Protein AF-A0A9E2Q1U7-F1 (afdb_monomer)

Nearest PDB structures (foldseek):
  3my7-assembly1_D  TM=9.585E-01  e=1.062E-08  Vibrio parahaemolyticus RIMD 2210633
  8uhw-assembly1_E  TM=9.593E-01  e=3.274E-08  Acetivibrio thermocellus DSM 1313
  3my7-assembly2_B  TM=9.633E-01  e=6.231E-08  Vibrio parahaemolyticus RIMD 2210633
  3k9d-assembly2_D  TM=9.815E-01  e=1.726E-07  Listeria monocytogenes
  8cej-assembly1_A  TM=9.659E-01  e=2.518E-06  Clostridium kluyveri

Sequence (183 aa):
MNTLHSVVSSTNAKESPVAVAEPRTTRKGAPAPAPAAAAAPGAPAPAAGPDPKIAAAIDELVANATKALAQYASFDQEQIDRLVKKAAVAALDQHGVLAKLAVEETGRGVFEDKAVKNIFACEHVTHSMANVKTVGVVYHDELQGITEIAEPVGVICGVTPVTNPTSTAIFKSLLAIKTRNPI

Radius of gyration: 27.18 Å; Cα contacts (8 Å, |Δi|>4): 148; chains: 1; bounding box: 58×97×47 Å

Secondary structure (DSSP, 8-state):
---------------PPP--PPP------PPPPPPPPPPPS----------HHHHHHHHHHHHHHHHHHHHHTT--HHHHHHHHHHHHHHHHHTHHHHHHHHHHHH--S-HHHHHHHHHHHHHHHHHHTTT---SEEEEEETTTTEEEEE-----------TTSHHHHHHHHHHHHHHTT---

pLDDT: mean 78.24, std 25.25, range [28.3, 96.44]

Solvent-accessible surface area (backbone atoms only — not comparable to full-atom values): 11390 Å² total; per-residue (Å²): 140,88,88,82,84,89,84,89,81,88,85,77,92,75,84,82,76,80,84,80,84,79,86,82,78,90,79,92,70,80,84,73,78,78,79,78,79,79,80,76,88,77,78,74,76,82,71,77,74,71,57,71,68,57,48,53,54,51,51,51,52,51,54,52,33,54,56,51,37,62,56,42,72,78,55,54,58,67,58,36,53,51,49,36,52,53,52,30,51,54,50,44,73,41,19,58,64,49,18,48,52,50,30,71,73,64,75,54,83,54,50,68,63,40,24,52,44,25,39,45,33,25,52,55,49,53,60,72,50,65,86,60,71,48,53,49,74,62,46,75,38,82,90,79,69,46,72,42,67,47,72,57,93,46,80,48,86,79,85,66,52,86,91,44,53,60,30,47,47,50,38,51,51,46,52,26,47,51,40,48,21,36,104

Structure (mmCIF, N/CA/C/O backbone):
data_AF-A0A9E2Q1U7-F1
#
_entry.id   AF-A0A9E2Q1U7-F1
#
loop_
_atom_site.group_PDB
_atom_site.id
_atom_site.type_symbol
_atom_site.label_atom_id
_atom_site.label_alt_id
_atom_site.label_comp_id
_atom_site.label_asym_id
_atom_site.label_entity_id
_atom_site.label_seq_id
_atom_site.pdbx_PDB_ins_code
_atom_site.Cartn_x
_atom_site.Cartn_y
_atom_site.Cartn_z
_atom_site.occupancy
_atom_site.B_iso_or_equiv
_atom_site.auth_seq_id
_atom_site.auth_comp_id
_atom_site.auth_asym_id
_atom_site.auth_atom_id
_atom_site.pdbx_PDB_model_num
ATOM 1 N N . MET A 1 1 ? 17.575 73.793 9.006 1.00 35.56 1 MET A N 1
ATOM 2 C CA . MET A 1 1 ? 17.738 72.943 7.809 1.00 35.56 1 MET A CA 1
ATOM 3 C C . MET A 1 1 ? 16.665 71.863 7.818 1.00 35.56 1 MET A C 1
ATOM 5 O O . MET A 1 1 ? 16.466 71.250 8.855 1.00 35.56 1 MET A O 1
ATOM 9 N N . ASN A 1 2 ? 16.025 71.678 6.662 1.00 34.12 2 ASN A N 1
ATOM 10 C CA . ASN A 1 2 ? 14.998 70.699 6.271 1.00 34.12 2 ASN A CA 1
ATOM 11 C C . ASN A 1 2 ? 13.534 70.923 6.690 1.00 34.12 2 ASN A C 1
ATOM 13 O O . ASN A 1 2 ? 12.995 70.354 7.631 1.00 34.12 2 ASN A O 1
ATOM 17 N N . THR A 1 3 ? 12.919 71.747 5.847 1.00 30.84 3 THR A N 1
ATOM 18 C CA . THR A 1 3 ? 11.510 71.938 5.493 1.00 30.84 3 THR A CA 1
ATOM 19 C C . THR A 1 3 ? 10.917 70.734 4.732 1.00 30.84 3 THR A C 1
ATOM 21 O O . THR A 1 3 ? 11.649 70.126 3.954 1.00 30.84 3 THR A O 1
ATOM 24 N N . LEU A 1 4 ? 9.600 70.483 4.899 1.00 37.09 4 LEU A N 1
ATOM 25 C CA . LEU A 1 4 ? 8.547 70.045 3.928 1.00 37.09 4 LEU A CA 1
ATOM 26 C C . LEU A 1 4 ? 7.505 69.139 4.642 1.00 37.09 4 LEU A C 1
ATOM 28 O O . LEU A 1 4 ? 7.803 67.999 4.972 1.00 37.09 4 LEU A O 1
ATOM 32 N N . HIS A 1 5 ? 6.380 69.673 5.150 1.00 31.75 5 HIS A N 1
ATOM 33 C CA . HIS A 1 5 ? 5.043 69.751 4.499 1.00 31.75 5 HIS A CA 1
ATOM 34 C C . HIS A 1 5 ? 4.614 68.438 3.799 1.00 31.75 5 HIS A C 1
ATOM 36 O O . HIS A 1 5 ? 5.214 68.057 2.806 1.00 31.75 5 HIS A O 1
ATOM 42 N N . SER A 1 6 ? 3.711 67.631 4.383 1.00 29.59 6 SER A N 1
ATOM 43 C CA . SER A 1 6 ? 2.228 67.712 4.313 1.00 29.59 6 SER A CA 1
ATOM 44 C C . SER A 1 6 ? 1.663 67.511 2.895 1.00 29.59 6 SER A C 1
ATOM 46 O O . SER A 1 6 ? 1.908 68.347 2.035 1.00 29.59 6 SER A O 1
ATOM 48 N N . VAL A 1 7 ? 0.909 66.422 2.654 1.00 31.70 7 VAL A N 1
ATOM 49 C CA . VAL A 1 7 ? -0.566 66.408 2.481 1.00 31.70 7 VAL A CA 1
ATOM 50 C C . VAL A 1 7 ? -1.070 64.960 2.248 1.00 31.70 7 VAL A C 1
ATOM 52 O O . VAL A 1 7 ? -0.608 64.230 1.381 1.00 31.70 7 VAL A O 1
ATOM 55 N N . VAL A 1 8 ? -2.036 64.602 3.097 1.00 33.88 8 VAL A N 1
ATOM 56 C CA . VAL A 1 8 ? -3.096 63.572 3.100 1.00 33.88 8 VAL A CA 1
ATOM 57 C C . VAL A 1 8 ? -3.445 62.864 1.774 1.00 33.88 8 VAL A C 1
ATOM 59 O O . VAL A 1 8 ? -3.778 63.520 0.794 1.00 33.88 8 VAL A O 1
ATOM 62 N N . SER A 1 9 ? -3.592 61.529 1.812 1.00 29.00 9 SER A N 1
ATOM 63 C CA . SER A 1 9 ? -4.729 60.855 1.159 1.00 29.00 9 SER A CA 1
ATOM 64 C C . SER A 1 9 ? -5.037 59.482 1.777 1.00 29.00 9 SER A C 1
ATOM 66 O O . SER A 1 9 ? -4.167 58.634 1.938 1.00 29.00 9 SER A O 1
ATOM 68 N N . SER A 1 10 ? -6.304 59.340 2.159 1.00 28.30 10 SER A N 1
ATOM 69 C CA . SER A 1 10 ? -7.097 58.161 2.528 1.00 28.30 10 SER A CA 1
ATOM 70 C C . SER A 1 10 ? -6.491 56.758 2.349 1.00 28.30 10 SER A C 1
ATOM 72 O O . SER A 1 10 ? -6.138 56.361 1.244 1.00 28.30 10 SER A O 1
ATOM 74 N N . THR A 1 11 ? -6.620 55.892 3.353 1.00 30.58 11 THR A N 1
ATOM 75 C CA . THR A 1 11 ? -7.750 54.943 3.439 1.00 30.58 11 THR A CA 1
ATOM 76 C C . THR A 1 11 ? -7.660 54.126 4.724 1.00 30.58 11 THR A C 1
ATOM 78 O O . THR A 1 11 ? -6.608 53.663 5.147 1.00 30.58 11 THR A O 1
ATOM 81 N N . ASN A 1 12 ? -8.810 54.058 5.379 1.00 29.86 12 ASN A N 1
ATOM 82 C CA . ASN A 1 12 ? -9.051 53.474 6.680 1.00 29.86 12 ASN A CA 1
ATOM 83 C C . ASN A 1 12 ? -9.148 51.945 6.581 1.00 29.86 12 ASN A C 1
ATOM 85 O O . ASN A 1 12 ? -9.485 51.405 5.526 1.00 29.86 12 ASN A O 1
ATOM 89 N N . ALA A 1 13 ? -8.904 51.287 7.710 1.00 32.38 13 ALA A N 1
ATOM 90 C CA . ALA A 1 13 ? -9.137 49.873 7.948 1.00 32.38 13 ALA A CA 1
ATOM 91 C C . ALA A 1 13 ? -10.469 49.385 7.356 1.00 32.38 13 ALA A C 1
ATOM 93 O O . ALA A 1 13 ? -11.501 50.038 7.525 1.00 32.38 13 ALA A O 1
ATOM 94 N N . LYS A 1 14 ? -10.457 48.207 6.723 1.00 34.12 14 LYS A N 1
ATOM 95 C CA . LYS A 1 14 ? -11.649 47.367 6.608 1.00 34.12 14 LYS A CA 1
ATOM 96 C C . LYS A 1 14 ? -11.277 45.908 6.383 1.00 34.12 14 LYS A C 1
ATOM 98 O O . LYS A 1 14 ? -10.648 45.537 5.396 1.00 34.12 14 LYS A O 1
ATOM 103 N N . GLU A 1 15 ? -11.690 45.127 7.368 1.00 29.00 15 GLU A N 1
ATOM 104 C CA . GLU A 1 15 ? -11.902 43.690 7.362 1.00 29.00 15 GLU A CA 1
ATOM 105 C C . GLU A 1 15 ? -12.446 43.214 6.010 1.00 29.00 15 GLU A C 1
ATOM 107 O O . GLU A 1 15 ? -13.364 43.810 5.444 1.00 29.00 15 GLU A O 1
ATOM 112 N N . SER A 1 16 ? -11.872 42.132 5.485 1.00 29.86 16 SER A N 1
ATOM 113 C CA . SER A 1 16 ? -12.421 41.440 4.320 1.00 29.86 16 SER A CA 1
ATOM 114 C C . SER A 1 16 ? -13.589 40.566 4.790 1.00 29.86 16 SER A C 1
ATOM 116 O O . SER A 1 16 ? -13.370 39.680 5.618 1.00 29.86 16 SER A O 1
ATOM 118 N N . PRO A 1 17 ? -14.827 40.809 4.327 1.00 35.28 17 PRO A N 1
ATOM 119 C CA . PRO A 1 17 ? -15.991 40.111 4.842 1.00 35.28 17 PRO A CA 1
ATOM 120 C C . PRO A 1 17 ? -16.084 38.694 4.274 1.00 35.28 17 PRO A C 1
ATOM 122 O O . PRO A 1 17 ? -16.084 38.473 3.062 1.00 35.28 17 PRO A O 1
ATOM 125 N N . VAL A 1 18 ? -16.218 37.747 5.200 1.00 31.64 18 VAL A N 1
ATOM 126 C CA . VAL A 1 18 ? -16.812 36.426 4.994 1.00 31.64 18 VAL A CA 1
ATOM 127 C C . VAL A 1 18 ? -18.151 36.619 4.281 1.00 31.64 18 VAL A C 1
ATOM 129 O O . VAL A 1 18 ? -19.039 37.304 4.787 1.00 31.64 18 VAL A O 1
ATOM 132 N N . ALA A 1 19 ? -18.283 36.052 3.083 1.00 32.81 19 ALA A N 1
ATOM 133 C CA . ALA A 1 19 ? -19.513 36.097 2.308 1.00 32.81 19 ALA A CA 1
ATOM 134 C C . ALA A 1 19 ? -20.610 35.299 3.032 1.00 32.81 19 ALA A C 1
ATOM 136 O O . ALA A 1 19 ? -20.640 34.070 2.994 1.00 32.81 19 ALA A O 1
ATOM 137 N N . VAL A 1 20 ? -21.501 36.021 3.709 1.00 32.28 20 VAL A N 1
ATOM 138 C CA . VAL A 1 20 ? -22.752 35.505 4.267 1.00 32.28 20 VAL A CA 1
ATOM 139 C C . VAL A 1 20 ? -23.728 35.303 3.106 1.00 32.28 20 VAL A C 1
ATOM 141 O O . VAL A 1 20 ? -24.126 36.261 2.446 1.00 32.28 20 VAL A O 1
ATOM 144 N N . ALA A 1 21 ? -24.075 34.049 2.822 1.00 34.41 21 ALA A N 1
ATOM 145 C CA . ALA A 1 21 ? -25.083 33.689 1.833 1.00 34.41 21 ALA A CA 1
ATOM 146 C C . ALA A 1 21 ? -26.491 33.796 2.447 1.00 34.41 21 ALA A C 1
ATOM 148 O O . ALA A 1 21 ? -26.798 33.118 3.425 1.00 34.41 21 ALA A O 1
ATOM 149 N N . GLU A 1 22 ? -27.347 34.631 1.858 1.00 31.55 22 GLU A N 1
ATOM 150 C CA . GLU A 1 22 ? -28.776 34.731 2.183 1.00 31.55 22 GLU A CA 1
ATOM 151 C C . GLU A 1 22 ? -29.642 33.731 1.375 1.00 31.55 22 GLU A C 1
ATOM 153 O O . GLU A 1 22 ? -29.201 33.201 0.348 1.00 31.55 22 GLU A O 1
ATOM 158 N N . PRO A 1 23 ? -30.866 33.406 1.845 1.00 30.88 23 PRO A N 1
ATOM 159 C CA . PRO A 1 23 ? -31.476 32.093 1.662 1.00 30.88 23 PRO A CA 1
ATOM 160 C C . PRO A 1 23 ? -32.319 31.989 0.386 1.00 30.88 23 PRO A C 1
ATOM 162 O O . PRO A 1 23 ? -33.240 32.771 0.147 1.00 30.88 23 PRO A O 1
ATOM 165 N N . ARG A 1 24 ? -32.069 30.949 -0.420 1.00 31.88 24 ARG A N 1
ATOM 166 C CA . ARG A 1 24 ? -32.935 30.593 -1.550 1.00 31.88 24 ARG A CA 1
ATOM 167 C C . ARG A 1 24 ? -34.076 29.709 -1.053 1.00 31.88 24 ARG A C 1
ATOM 169 O O . ARG A 1 24 ? -33.869 28.589 -0.592 1.00 31.88 24 ARG A O 1
ATOM 176 N N . THR A 1 25 ? -35.277 30.261 -1.135 1.00 34.91 25 THR A N 1
ATOM 177 C CA . THR A 1 25 ? -36.548 29.645 -0.771 1.00 34.91 25 THR A CA 1
ATOM 178 C C . THR A 1 25 ? -36.841 28.362 -1.558 1.00 34.91 25 THR A C 1
ATOM 180 O O . THR A 1 25 ? -36.325 28.096 -2.643 1.00 34.91 25 THR A O 1
ATOM 183 N N . THR A 1 26 ? -37.675 27.547 -0.927 1.00 35.50 26 THR A N 1
ATOM 184 C CA . THR A 1 26 ? -38.022 26.150 -1.183 1.00 35.50 26 THR A CA 1
ATOM 185 C C . THR A 1 26 ? -38.440 25.813 -2.623 1.00 35.50 26 THR A C 1
ATOM 187 O O . THR A 1 26 ? -39.431 26.314 -3.149 1.00 35.50 26 THR A O 1
ATOM 190 N N . ARG A 1 27 ? -37.772 24.816 -3.224 1.00 29.77 27 ARG A N 1
ATOM 191 C CA . ARG A 1 27 ? -38.367 23.967 -4.269 1.00 29.77 27 ARG A CA 1
ATOM 192 C C . ARG A 1 27 ? -38.393 22.524 -3.777 1.00 29.77 27 ARG A C 1
ATOM 194 O O . ARG A 1 27 ? -37.392 21.820 -3.780 1.00 29.77 27 ARG A O 1
ATOM 201 N N . LYS A 1 28 ? -39.573 22.120 -3.315 1.00 38.44 28 LYS A N 1
ATOM 202 C CA . LYS A 1 28 ? -39.948 20.744 -2.996 1.00 38.44 28 LYS A CA 1
ATOM 203 C C . LYS A 1 28 ? -39.883 19.925 -4.291 1.00 38.44 28 LYS A C 1
ATOM 205 O O . LYS A 1 28 ? -40.661 20.169 -5.207 1.00 38.44 28 LYS A O 1
ATOM 210 N N . GLY A 1 29 ? -38.948 18.988 -4.370 1.00 29.61 29 GLY A N 1
ATOM 211 C CA . GLY A 1 29 ? -38.820 18.036 -5.469 1.00 29.61 29 GLY A CA 1
ATOM 212 C C . GLY A 1 29 ? -37.958 16.876 -5.000 1.00 29.61 29 GLY A C 1
ATOM 213 O O . GLY A 1 29 ? -36.774 17.059 -4.747 1.00 29.61 29 GLY A O 1
ATOM 214 N N . ALA A 1 30 ? -38.578 15.713 -4.805 1.00 40.69 30 ALA A N 1
ATOM 215 C CA . ALA A 1 30 ? -37.883 14.468 -4.502 1.00 40.69 30 ALA A CA 1
ATOM 216 C C . ALA A 1 30 ? -36.774 14.209 -5.543 1.00 40.69 30 ALA A C 1
ATOM 218 O O . ALA A 1 30 ? -36.976 14.548 -6.715 1.00 40.69 30 ALA A O 1
ATOM 219 N N . PRO A 1 31 ? -35.624 13.617 -5.170 1.00 41.50 31 PRO A N 1
ATOM 220 C CA . PRO A 1 31 ? -34.640 13.217 -6.161 1.00 41.50 31 PRO A CA 1
ATOM 221 C C . PRO A 1 31 ? -35.270 12.153 -7.064 1.00 41.50 31 PRO A C 1
ATOM 223 O O . PRO A 1 31 ? -35.662 11.077 -6.613 1.00 41.50 31 PRO A O 1
ATOM 226 N N . ALA A 1 32 ? -35.411 12.495 -8.343 1.00 41.41 32 ALA A N 1
ATOM 227 C CA . ALA A 1 32 ? -35.743 11.540 -9.385 1.00 41.41 32 ALA A CA 1
ATOM 228 C C . ALA A 1 32 ? -34.687 10.418 -9.384 1.00 41.41 32 ALA A C 1
ATOM 230 O O . ALA A 1 32 ? -33.502 10.708 -9.185 1.00 41.41 32 ALA A O 1
ATOM 231 N N . PRO A 1 33 ? -35.084 9.150 -9.587 1.00 41.84 33 PRO A N 1
ATOM 232 C CA . PRO A 1 33 ? -34.135 8.051 -9.655 1.00 41.84 33 PRO A CA 1
ATOM 233 C C . PRO A 1 33 ? -33.138 8.311 -10.787 1.00 41.84 33 PRO A C 1
ATOM 235 O O . PRO A 1 33 ? -33.522 8.721 -11.885 1.00 41.84 33 PRO A O 1
ATOM 238 N N . ALA A 1 34 ? -31.855 8.099 -10.488 1.00 43.50 34 ALA A N 1
ATOM 239 C CA . ALA A 1 34 ? -30.774 8.178 -11.458 1.00 43.50 34 ALA A CA 1
ATOM 240 C C . ALA A 1 34 ? -31.154 7.384 -12.724 1.00 43.50 34 ALA A C 1
ATOM 242 O O . ALA A 1 34 ? -31.677 6.271 -12.602 1.00 43.50 34 ALA A O 1
ATOM 243 N N . PRO A 1 35 ? -30.943 7.936 -13.931 1.00 38.00 35 PRO A N 1
ATOM 244 C CA . PRO A 1 35 ? -31.336 7.261 -15.155 1.00 38.00 35 PRO A CA 1
ATOM 245 C C . PRO A 1 35 ? -30.590 5.930 -15.259 1.00 38.00 35 PRO A C 1
ATOM 247 O O . PRO A 1 35 ? -29.361 5.885 -15.208 1.00 38.00 35 PRO A O 1
ATOM 250 N N . ALA A 1 36 ? -31.364 4.850 -15.386 1.00 38.47 36 ALA A N 1
ATOM 251 C CA . ALA A 1 36 ? -30.865 3.522 -15.696 1.00 38.47 36 ALA A CA 1
ATOM 252 C C . ALA A 1 36 ? -29.961 3.615 -16.932 1.00 38.47 36 ALA A C 1
ATOM 254 O O . ALA A 1 36 ? -30.386 4.081 -17.991 1.00 38.47 36 ALA A O 1
ATOM 255 N N . ALA A 1 37 ? -28.699 3.222 -16.761 1.00 37.12 37 ALA A N 1
ATOM 256 C CA . ALA A 1 37 ? -27.706 3.217 -17.818 1.00 37.12 37 ALA A CA 1
ATOM 257 C C . ALA A 1 37 ? -28.233 2.410 -19.013 1.00 37.12 37 ALA A C 1
ATOM 259 O O . ALA A 1 37 ? -28.531 1.221 -18.897 1.00 37.12 37 ALA A O 1
ATOM 260 N N . ALA A 1 38 ? -28.370 3.081 -20.157 1.00 34.06 38 ALA A N 1
ATOM 261 C CA . ALA A 1 38 ? -28.683 2.445 -21.423 1.00 34.06 38 ALA A CA 1
ATOM 262 C C . ALA A 1 38 ? -27.615 1.384 -21.729 1.00 34.06 38 ALA A C 1
ATOM 264 O O . ALA A 1 38 ? -26.416 1.664 -21.694 1.00 34.06 38 ALA A O 1
ATOM 265 N N . ALA A 1 39 ? -28.067 0.158 -21.992 1.00 34.66 39 ALA A N 1
ATOM 266 C CA . ALA A 1 39 ? -27.219 -0.985 -22.285 1.00 34.66 39 ALA A CA 1
ATOM 267 C C . ALA A 1 39 ? -26.338 -0.713 -23.516 1.00 34.66 39 ALA A C 1
ATOM 269 O O . ALA A 1 39 ? -26.839 -0.455 -24.611 1.00 34.66 39 ALA A O 1
ATOM 270 N N . ALA A 1 40 ? -25.020 -0.790 -23.329 1.00 37.72 40 ALA A N 1
ATOM 271 C CA . ALA A 1 40 ? -24.061 -0.810 -24.424 1.00 37.72 40 ALA A CA 1
ATOM 272 C C . ALA A 1 40 ? -24.247 -2.097 -25.258 1.00 37.72 40 ALA A C 1
ATOM 274 O O . ALA A 1 40 ? -24.438 -3.172 -24.680 1.00 37.72 40 ALA A O 1
ATOM 275 N N . PRO A 1 41 ? -24.196 -2.031 -26.600 1.00 42.62 41 PRO A N 1
ATOM 276 C CA . PRO A 1 41 ? -24.344 -3.210 -27.437 1.00 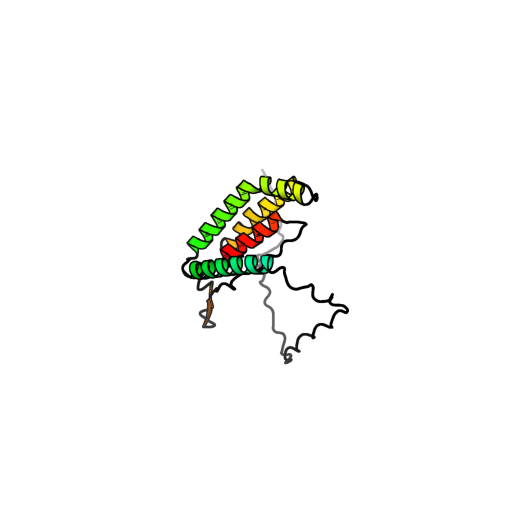42.62 41 PRO A CA 1
ATOM 277 C C . PRO A 1 41 ? -23.046 -4.027 -27.430 1.00 42.62 41 PRO A C 1
ATOM 279 O O . PRO A 1 41 ? -21.966 -3.495 -27.671 1.00 42.62 41 PRO A O 1
ATOM 282 N N . GLY A 1 42 ? -23.178 -5.335 -27.195 1.00 45.41 42 GLY A N 1
ATOM 283 C CA . GLY A 1 42 ? -22.116 -6.318 -27.415 1.00 45.41 42 GLY A CA 1
ATOM 284 C C . GLY A 1 42 ? -21.216 -6.571 -26.209 1.00 45.41 42 GLY A C 1
ATOM 285 O O . GLY A 1 42 ? -20.017 -6.314 -26.267 1.00 45.41 42 GLY A O 1
ATOM 286 N N . ALA A 1 43 ? -21.769 -7.140 -25.134 1.00 40.69 43 ALA A N 1
ATOM 287 C CA . ALA A 1 43 ? -20.934 -7.873 -24.189 1.00 40.69 43 ALA A CA 1
ATOM 288 C C . ALA A 1 43 ? -20.229 -9.009 -24.961 1.00 40.69 43 ALA A C 1
ATOM 290 O O . ALA A 1 43 ? -20.918 -9.779 -25.641 1.00 40.69 43 ALA A O 1
ATOM 291 N N . PRO A 1 44 ? -18.889 -9.127 -24.914 1.00 48.69 44 PRO A N 1
ATOM 292 C CA . PRO A 1 44 ? -18.234 -10.317 -25.431 1.00 48.69 44 PRO A CA 1
ATOM 293 C C . PRO A 1 44 ? -18.799 -11.530 -24.681 1.00 48.69 44 PRO A C 1
ATOM 295 O O . PRO A 1 44 ? -19.089 -11.445 -23.486 1.00 48.69 44 PRO A O 1
ATOM 298 N N . ALA A 1 45 ? -19.005 -12.635 -25.402 1.00 45.06 45 ALA A N 1
ATOM 299 C CA . ALA A 1 45 ? -19.431 -13.906 -24.822 1.00 45.06 45 ALA A CA 1
ATOM 300 C C . ALA A 1 45 ? -18.608 -14.211 -23.555 1.00 45.06 45 ALA A C 1
ATOM 302 O O . ALA A 1 45 ? -17.413 -13.894 -23.544 1.00 45.06 45 ALA A O 1
ATOM 303 N N . PRO A 1 46 ? -19.210 -14.789 -22.496 1.00 52.09 46 PRO A N 1
ATOM 304 C CA . PRO A 1 46 ? -18.485 -15.061 -21.264 1.00 52.09 46 PRO A CA 1
ATOM 305 C C . PRO A 1 46 ? -17.262 -15.903 -21.615 1.00 52.09 46 PRO A C 1
ATOM 307 O O . PRO A 1 46 ? -17.387 -16.997 -22.167 1.00 52.09 46 PRO A O 1
ATOM 310 N N . ALA A 1 47 ? -16.077 -15.349 -21.355 1.00 59.00 47 ALA A N 1
ATOM 311 C CA . ALA A 1 47 ? -14.843 -16.106 -21.432 1.00 59.00 47 ALA A CA 1
ATOM 312 C C . ALA A 1 47 ? -15.031 -17.376 -20.591 1.00 59.00 47 ALA A C 1
ATOM 314 O O . ALA A 1 47 ? -15.656 -17.322 -19.528 1.00 59.00 47 ALA A O 1
ATOM 315 N N . ALA A 1 48 ? -14.544 -18.513 -21.095 1.00 61.88 48 ALA A N 1
ATOM 316 C CA . ALA A 1 48 ? -14.525 -19.766 -20.350 1.00 61.88 48 ALA A CA 1
ATOM 317 C C . ALA A 1 48 ? -14.074 -19.498 -18.904 1.00 61.88 48 ALA A C 1
ATOM 319 O O . ALA A 1 48 ? -13.179 -18.677 -18.687 1.00 61.88 48 ALA A O 1
ATOM 320 N N . GLY A 1 49 ? -14.737 -20.139 -17.933 1.00 65.94 49 GLY A N 1
ATOM 321 C CA . GLY A 1 49 ? -14.433 -19.953 -16.514 1.00 65.94 49 GLY A CA 1
ATOM 322 C C . GLY A 1 49 ? -12.927 -20.066 -16.246 1.00 65.94 49 GLY A C 1
ATOM 323 O O . GLY A 1 49 ? -12.232 -20.754 -17.000 1.00 65.94 49 GLY A O 1
ATOM 324 N N . PRO A 1 50 ? -12.409 -19.368 -15.219 1.00 72.06 50 PRO A N 1
ATOM 325 C CA . PRO A 1 50 ? -10.976 -19.332 -14.955 1.00 72.06 50 PRO A CA 1
ATOM 326 C C . PRO A 1 50 ? -10.412 -20.753 -14.886 1.00 72.06 50 PRO A C 1
ATOM 328 O O . PRO A 1 50 ? -11.072 -21.656 -14.368 1.00 72.06 50 PRO A O 1
ATOM 331 N N . ASP A 1 51 ? -9.199 -20.943 -15.420 1.00 87.38 51 ASP A N 1
ATOM 332 C CA . ASP A 1 51 ? -8.466 -22.205 -15.292 1.00 87.38 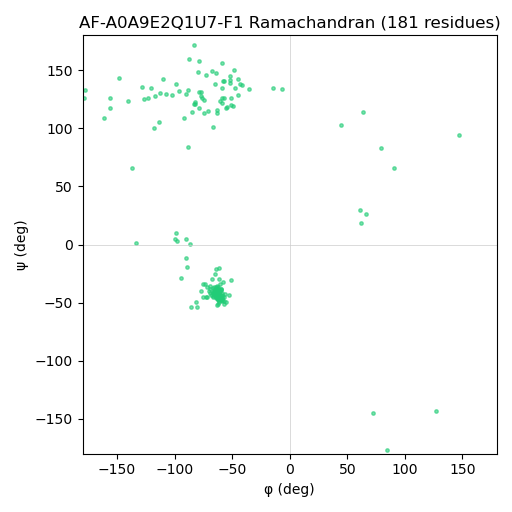51 ASP A CA 1
ATOM 333 C C . ASP A 1 51 ? -8.564 -22.678 -13.829 1.00 87.38 51 ASP A C 1
ATOM 335 O O . ASP A 1 51 ? -8.280 -21.876 -12.928 1.00 87.38 51 ASP A O 1
ATOM 339 N N . PRO A 1 52 ? -8.970 -23.935 -13.560 1.00 87.88 52 PRO A N 1
ATOM 340 C CA . PRO A 1 52 ? -9.150 -24.436 -12.201 1.00 87.88 52 PRO A CA 1
ATOM 341 C C . PRO A 1 52 ? -7.941 -24.187 -11.290 1.00 87.88 52 PRO A C 1
ATOM 343 O O . PRO A 1 52 ? -8.106 -23.977 -10.089 1.00 87.88 52 PRO A O 1
ATOM 346 N N . LYS A 1 53 ? -6.725 -24.164 -11.851 1.00 90.88 53 LYS A N 1
ATOM 347 C CA . LYS A 1 53 ? -5.501 -23.849 -11.103 1.00 90.88 53 LYS A CA 1
ATOM 348 C C . LYS A 1 53 ? -5.429 -22.380 -10.690 1.00 90.88 53 LYS A C 1
ATOM 350 O O . LYS A 1 53 ? -5.007 -22.086 -9.577 1.00 90.88 53 LYS A O 1
ATOM 355 N N . ILE A 1 54 ? -5.837 -21.467 -11.571 1.00 91.69 54 ILE A N 1
ATOM 356 C CA . ILE A 1 54 ? -5.874 -20.026 -11.286 1.00 91.69 54 ILE A CA 1
ATOM 357 C C . ILE A 1 54 ? -6.954 -19.737 -10.243 1.00 91.69 54 ILE A C 1
ATOM 359 O O . ILE A 1 54 ? -6.694 -19.001 -9.297 1.00 91.69 54 ILE A O 1
ATOM 363 N N . AL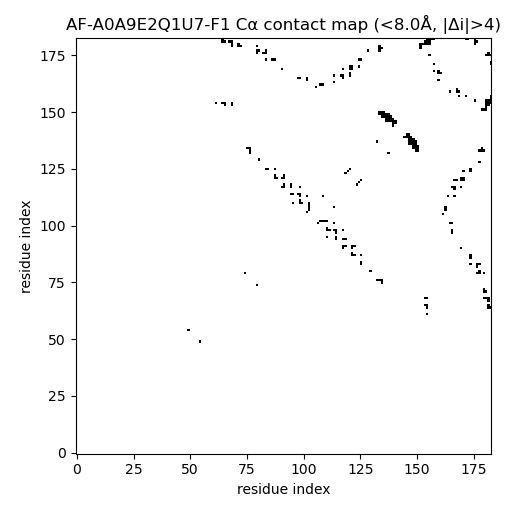A A 1 55 ? -8.133 -20.351 -10.380 1.00 91.75 55 ALA A N 1
ATOM 364 C CA . ALA A 1 55 ? -9.209 -20.221 -9.401 1.00 91.75 55 ALA A CA 1
ATOM 365 C C . ALA A 1 55 ? -8.751 -20.664 -8.000 1.00 91.75 55 ALA A C 1
ATOM 367 O O . ALA A 1 55 ? -8.864 -19.893 -7.053 1.00 91.75 55 ALA A O 1
ATOM 368 N N . ALA A 1 56 ? -8.121 -21.840 -7.892 1.00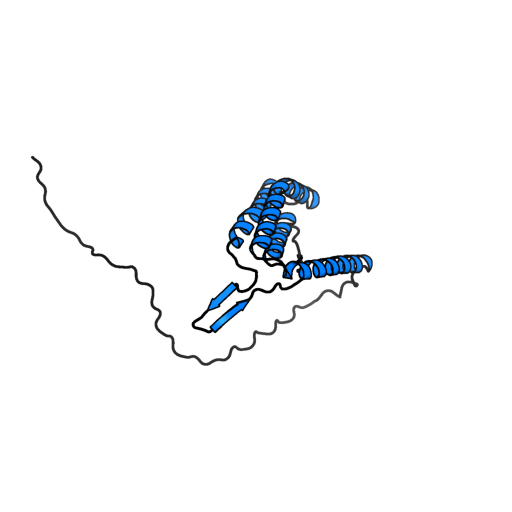 93.81 56 ALA A N 1
ATOM 369 C CA . ALA A 1 56 ? -7.601 -22.340 -6.620 1.00 93.81 56 ALA A CA 1
ATOM 370 C C . ALA A 1 56 ? -6.529 -21.421 -5.999 1.00 93.81 56 ALA A C 1
ATOM 372 O O . ALA A 1 56 ? -6.534 -21.201 -4.789 1.00 93.81 56 ALA A O 1
ATOM 373 N N . ALA A 1 57 ? -5.632 -20.853 -6.814 1.00 94.19 57 ALA A N 1
ATOM 374 C CA . ALA A 1 57 ? -4.622 -19.909 -6.333 1.00 94.19 57 ALA A CA 1
ATOM 375 C C . ALA A 1 57 ? -5.246 -18.599 -5.817 1.00 94.19 57 ALA A C 1
ATOM 377 O O . ALA A 1 57 ? -4.811 -18.063 -4.798 1.00 94.19 57 ALA A O 1
ATOM 378 N N . ILE A 1 58 ? -6.281 -18.090 -6.494 1.00 94.00 58 ILE A N 1
ATOM 379 C CA . ILE A 1 58 ? -7.028 -16.907 -6.043 1.00 94.00 58 ILE A CA 1
ATOM 380 C C . ILE A 1 58 ? -7.740 -17.204 -4.720 1.00 94.00 58 ILE A C 1
ATOM 382 O O . ILE A 1 58 ? -7.632 -16.406 -3.789 1.00 94.00 58 ILE A O 1
ATOM 386 N N . ASP A 1 59 ? -8.412 -18.350 -4.608 1.00 95.12 59 ASP A N 1
ATOM 387 C CA . ASP A 1 59 ? -9.121 -18.747 -3.387 1.00 95.12 59 ASP A CA 1
ATOM 388 C C . ASP A 1 59 ? -8.171 -18.842 -2.182 1.00 95.12 59 ASP A C 1
ATOM 390 O O . ASP A 1 59 ? -8.509 -18.397 -1.082 1.00 95.12 59 ASP A O 1
ATOM 394 N N . GLU A 1 60 ? -6.951 -19.351 -2.384 1.00 96.00 60 GLU A N 1
ATOM 395 C CA . GLU A 1 60 ? -5.920 -19.391 -1.344 1.00 96.00 60 GLU A CA 1
ATOM 396 C C . GLU A 1 60 ? -5.493 -17.982 -0.896 1.00 96.00 60 GLU A C 1
ATOM 398 O O . GLU A 1 60 ? -5.423 -17.701 0.308 1.00 96.00 60 GLU A O 1
ATOM 403 N N . LEU A 1 61 ? -5.250 -17.072 -1.845 1.00 95.69 61 LEU A N 1
ATOM 404 C CA . LEU A 1 61 ? -4.903 -15.681 -1.544 1.00 95.69 61 LEU A CA 1
ATOM 405 C C . LEU A 1 61 ? -6.031 -14.975 -0.781 1.00 95.69 61 LEU A C 1
ATOM 407 O O . LEU A 1 61 ? -5.767 -14.312 0.224 1.00 95.69 61 LEU A O 1
ATOM 411 N N . VAL A 1 62 ? -7.287 -15.171 -1.191 1.00 95.69 62 VAL A N 1
ATOM 412 C CA . VAL A 1 62 ? -8.466 -14.604 -0.515 1.00 95.69 62 VAL A CA 1
ATOM 413 C C . VAL A 1 62 ? -8.630 -15.182 0.892 1.00 95.69 62 VAL A C 1
ATOM 415 O O . VAL A 1 62 ? -8.915 -14.439 1.837 1.00 95.69 62 VAL A O 1
ATOM 418 N N . ALA A 1 63 ? -8.401 -16.483 1.080 1.00 96.31 63 ALA A N 1
ATOM 419 C CA . ALA A 1 63 ? -8.451 -17.110 2.399 1.00 96.31 63 ALA A CA 1
ATOM 420 C C . ALA A 1 63 ? -7.381 -16.536 3.343 1.00 96.31 63 ALA A C 1
ATOM 422 O O . ALA A 1 63 ? -7.659 -16.262 4.515 1.00 96.31 63 ALA A O 1
ATOM 423 N N . ASN A 1 64 ? -6.166 -16.306 2.842 1.00 96.44 64 ASN A N 1
ATOM 424 C CA . ASN A 1 64 ? -5.087 -15.691 3.614 1.00 96.44 64 ASN A CA 1
ATOM 425 C C . ASN A 1 64 ? -5.368 -14.212 3.919 1.00 96.44 64 ASN A C 1
ATOM 427 O O . ASN A 1 64 ? -5.187 -13.781 5.060 1.00 96.44 64 ASN A O 1
ATOM 431 N N . ALA A 1 65 ? -5.893 -13.463 2.948 1.00 95.31 65 ALA A N 1
ATOM 432 C CA . ALA A 1 65 ? -6.340 -12.087 3.139 1.00 95.31 65 ALA A CA 1
ATOM 433 C C . ALA A 1 65 ? -7.433 -11.998 4.216 1.00 95.31 65 ALA A C 1
ATOM 435 O O . ALA A 1 65 ? -7.351 -11.166 5.114 1.00 95.31 65 ALA A O 1
ATOM 436 N N . THR A 1 66 ? -8.404 -12.912 4.209 1.00 95.19 66 THR A N 1
ATOM 437 C CA . THR A 1 66 ? -9.481 -12.955 5.212 1.00 95.19 66 THR A CA 1
ATOM 438 C C . THR A 1 66 ? -8.939 -13.195 6.626 1.00 95.19 66 THR A C 1
ATOM 440 O O . THR A 1 66 ? -9.387 -12.561 7.582 1.00 95.19 66 THR A O 1
ATOM 443 N N . LYS A 1 67 ? -7.919 -14.053 6.777 1.00 95.88 67 LYS A N 1
ATOM 444 C CA . LYS A 1 67 ? -7.224 -14.239 8.065 1.00 95.88 67 LYS A CA 1
ATOM 445 C C . LYS A 1 67 ? -6.502 -12.963 8.508 1.00 95.88 67 LYS A C 1
ATOM 447 O O . LYS A 1 67 ? -6.582 -12.601 9.679 1.00 95.88 67 LYS A O 1
ATOM 452 N N . ALA A 1 68 ? -5.824 -12.275 7.588 1.00 94.44 68 ALA A N 1
ATOM 453 C CA . ALA A 1 68 ? -5.144 -11.012 7.878 1.00 94.44 68 ALA A CA 1
ATOM 454 C C . ALA A 1 68 ? -6.135 -9.898 8.262 1.00 94.44 68 ALA A C 1
ATOM 456 O O . ALA A 1 68 ? -5.879 -9.148 9.201 1.00 94.44 68 ALA A O 1
ATOM 457 N N . LEU A 1 69 ? -7.299 -9.833 7.607 1.00 94.19 69 LEU A N 1
ATOM 458 C CA . LEU A 1 69 ? -8.376 -8.901 7.948 1.00 94.19 69 LEU A CA 1
ATOM 459 C C . LEU A 1 69 ? -8.857 -9.094 9.391 1.00 94.19 69 LEU A C 1
ATOM 461 O O . LEU A 1 69 ? -9.000 -8.121 10.127 1.00 94.19 69 LEU A O 1
ATOM 465 N N . ALA A 1 70 ? -9.048 -10.346 9.820 1.00 93.94 70 ALA A N 1
ATOM 466 C CA . ALA A 1 70 ? -9.420 -10.645 11.202 1.00 93.94 70 ALA A CA 1
ATOM 467 C C . ALA A 1 70 ? -8.343 -10.186 12.202 1.00 93.94 70 ALA A C 1
ATOM 469 O O . ALA A 1 70 ? -8.668 -9.684 13.275 1.00 93.94 70 ALA A O 1
ATOM 470 N N . GLN A 1 71 ? -7.061 -10.306 11.842 1.00 93.50 71 GLN A N 1
ATOM 471 C CA . GLN A 1 71 ? -5.957 -9.812 12.668 1.00 93.50 71 GLN A CA 1
ATOM 472 C C . GLN A 1 71 ? -5.914 -8.281 12.718 1.00 93.50 71 GLN A C 1
ATOM 474 O O . GLN A 1 71 ? -5.637 -7.726 13.776 1.00 93.50 71 GLN A O 1
ATOM 479 N N . TYR A 1 72 ? -6.249 -7.584 11.628 1.00 92.62 72 TYR A N 1
ATOM 480 C CA . TYR A 1 72 ? -6.290 -6.119 11.604 1.00 92.62 72 TYR A CA 1
ATOM 481 C C . TYR A 1 72 ? -7.306 -5.505 12.578 1.00 92.62 72 TYR A C 1
ATOM 483 O O . TYR A 1 72 ? -7.159 -4.337 12.944 1.00 92.62 72 TYR A O 1
ATOM 491 N N . ALA A 1 73 ? -8.307 -6.262 13.036 1.00 89.19 73 ALA A N 1
ATOM 492 C CA . ALA A 1 73 ? -9.285 -5.779 14.009 1.00 89.19 73 ALA A CA 1
ATOM 493 C C . ALA A 1 73 ? -8.648 -5.383 15.354 1.00 89.19 73 ALA A C 1
ATOM 495 O O . ALA A 1 73 ? -9.148 -4.475 16.015 1.00 89.19 73 ALA A O 1
ATOM 496 N N . SER A 1 74 ? -7.539 -6.022 15.748 1.00 91.75 74 SER A N 1
ATOM 497 C CA . SER A 1 74 ? -6.847 -5.727 17.009 1.00 91.75 74 SER A CA 1
ATOM 498 C C . SER A 1 74 ? -5.820 -4.596 16.907 1.00 91.75 74 SER A C 1
ATOM 500 O O . SER A 1 74 ? -5.129 -4.332 17.887 1.00 91.75 74 SER A O 1
ATOM 502 N N . PHE A 1 75 ? -5.657 -3.984 15.731 1.00 93.75 75 PHE A N 1
ATOM 503 C CA . PHE A 1 75 ? -4.621 -2.981 15.505 1.00 93.75 75 PHE A CA 1
ATOM 504 C C . PHE A 1 75 ? -5.131 -1.589 15.864 1.00 93.75 75 PHE A C 1
ATOM 506 O O . PHE A 1 75 ? -6.213 -1.179 15.435 1.00 93.75 75 PHE A O 1
ATOM 513 N N . ASP A 1 76 ? -4.318 -0.850 16.613 1.00 94.12 76 ASP A N 1
ATOM 514 C CA . ASP A 1 76 ? -4.561 0.559 16.909 1.00 94.12 76 ASP A CA 1
ATOM 515 C C . ASP A 1 76 ? -4.058 1.483 15.778 1.00 94.12 76 ASP A C 1
ATOM 517 O O . ASP A 1 76 ? -3.401 1.061 14.819 1.00 94.12 76 ASP A O 1
ATOM 521 N N . GLN A 1 77 ? -4.391 2.774 15.869 1.00 92.25 77 GLN A N 1
ATOM 522 C CA . GLN A 1 77 ? -4.004 3.760 14.856 1.00 92.25 77 GLN A CA 1
ATOM 523 C C . GLN A 1 77 ? -2.478 3.908 14.739 1.00 92.25 77 GLN A C 1
ATOM 525 O O . GLN A 1 77 ? -1.961 4.022 13.629 1.00 92.25 77 GLN A O 1
ATOM 530 N N . GLU A 1 78 ? -1.747 3.881 15.856 1.00 93.81 78 GLU A N 1
ATOM 531 C CA . GLU A 1 78 ? -0.294 4.084 15.872 1.00 93.81 78 GLU A CA 1
ATOM 532 C C . GLU A 1 78 ? 0.449 2.913 15.221 1.00 93.81 78 GLU A C 1
ATOM 534 O O . GLU A 1 78 ? 1.422 3.107 14.484 1.00 93.81 78 GLU A O 1
ATOM 539 N N . GLN A 1 79 ? -0.029 1.691 15.449 1.00 95.25 79 GLN A N 1
ATOM 540 C CA . GLN A 1 79 ? 0.463 0.472 14.827 1.00 95.25 79 GLN A CA 1
ATOM 541 C C . GLN A 1 79 ? 0.259 0.517 13.315 1.00 95.25 79 GLN A C 1
ATOM 543 O O . GLN A 1 79 ? 1.211 0.256 12.574 1.00 95.25 79 GLN A O 1
ATOM 548 N N . ILE A 1 80 ? -0.933 0.900 12.848 1.00 95.25 80 ILE A N 1
ATOM 549 C CA . ILE A 1 80 ? -1.207 1.054 11.413 1.00 95.25 80 ILE A CA 1
ATOM 550 C C . ILE A 1 80 ? -0.320 2.139 10.801 1.00 95.25 80 ILE A C 1
ATOM 552 O O . ILE A 1 80 ? 0.332 1.900 9.784 1.00 95.25 80 ILE A O 1
ATOM 556 N N . ASP A 1 81 ? -0.198 3.295 11.446 1.00 94.38 81 ASP A N 1
ATOM 557 C CA . ASP A 1 81 ? 0.637 4.388 10.948 1.00 94.38 81 ASP A CA 1
ATOM 558 C C . ASP A 1 81 ? 2.117 3.993 10.892 1.00 94.38 81 ASP A C 1
ATOM 560 O O . ASP A 1 81 ? 2.840 4.358 9.958 1.00 94.38 81 ASP A O 1
ATOM 564 N N . ARG A 1 82 ? 2.580 3.194 11.858 1.00 95.38 82 ARG A N 1
ATOM 565 C CA . ARG A 1 82 ? 3.929 2.622 11.854 1.00 95.38 82 ARG A CA 1
ATOM 566 C C . ARG A 1 82 ? 4.126 1.632 10.707 1.00 95.38 82 ARG A C 1
ATOM 568 O O . ARG A 1 82 ? 5.198 1.648 10.098 1.00 95.38 82 ARG A O 1
ATOM 575 N N . LEU A 1 83 ? 3.139 0.783 10.417 1.00 94.94 83 LEU A N 1
ATOM 576 C CA . LEU A 1 83 ? 3.196 -0.150 9.287 1.00 94.94 83 LEU A CA 1
ATOM 577 C C . LEU A 1 83 ? 3.279 0.599 7.959 1.00 94.94 83 LEU A C 1
ATOM 579 O O . LEU A 1 83 ? 4.172 0.304 7.167 1.00 94.94 83 LEU A O 1
ATOM 583 N N . VAL A 1 84 ? 2.420 1.601 7.752 1.00 95.69 84 VAL A N 1
ATOM 584 C CA . VAL A 1 84 ? 2.424 2.426 6.534 1.00 95.69 84 VAL A CA 1
ATOM 585 C C . VAL A 1 84 ? 3.776 3.113 6.358 1.00 95.69 84 VAL A C 1
ATOM 587 O O . VAL A 1 84 ? 4.375 3.006 5.292 1.00 95.69 84 VAL A O 1
ATOM 590 N N . LYS A 1 85 ? 4.317 3.744 7.411 1.00 94.62 85 LYS A N 1
ATOM 591 C CA . LYS A 1 85 ? 5.638 4.397 7.356 1.00 94.62 85 LYS A CA 1
ATOM 592 C C . LYS A 1 85 ? 6.750 3.416 6.983 1.00 94.62 85 LYS A C 1
ATOM 594 O O . LYS A 1 85 ? 7.573 3.723 6.127 1.00 94.62 85 LYS A O 1
ATOM 599 N N . LYS A 1 86 ? 6.779 2.229 7.598 1.00 96.31 86 LYS A N 1
ATOM 600 C CA . LYS A 1 86 ? 7.789 1.206 7.284 1.00 96.31 86 LYS A CA 1
ATOM 601 C C . LYS A 1 86 ? 7.651 0.673 5.859 1.00 96.31 86 LYS A C 1
ATOM 603 O O . LYS A 1 86 ? 8.661 0.532 5.176 1.00 96.31 86 LYS A O 1
ATOM 608 N N . ALA A 1 87 ? 6.426 0.404 5.413 1.00 95.62 87 ALA A N 1
ATOM 609 C CA . ALA A 1 87 ? 6.152 -0.055 4.056 1.00 95.62 87 ALA A CA 1
ATOM 610 C C . ALA A 1 87 ? 6.559 0.999 3.017 1.00 95.62 87 ALA A C 1
ATOM 612 O O . ALA A 1 87 ? 7.198 0.663 2.024 1.00 95.62 87 ALA A O 1
ATOM 613 N N . ALA A 1 88 ? 6.265 2.275 3.280 1.00 95.12 88 ALA A N 1
ATOM 614 C CA . ALA A 1 88 ? 6.649 3.384 2.417 1.00 95.12 88 ALA A CA 1
ATOM 615 C C . ALA A 1 88 ? 8.171 3.532 2.306 1.00 95.12 88 ALA A C 1
ATOM 617 O O . ALA A 1 88 ? 8.679 3.696 1.203 1.00 95.12 88 ALA A O 1
ATOM 618 N N . VAL A 1 89 ? 8.908 3.415 3.417 1.00 95.81 89 VAL A N 1
ATOM 619 C CA . VAL A 1 89 ? 10.382 3.457 3.402 1.00 95.81 89 VAL A CA 1
ATOM 620 C C . VAL A 1 89 ? 10.967 2.271 2.632 1.00 95.81 89 VAL A C 1
ATOM 622 O O . VAL A 1 89 ? 11.891 2.458 1.849 1.00 95.81 89 VAL A O 1
ATOM 625 N N . ALA A 1 90 ? 10.418 1.065 2.800 1.00 96.00 90 ALA A N 1
ATOM 626 C CA . ALA A 1 90 ? 10.873 -0.111 2.055 1.00 96.00 90 ALA A CA 1
ATOM 627 C C . ALA A 1 90 ? 10.605 0.019 0.544 1.00 96.00 90 ALA A C 1
ATOM 629 O O . ALA A 1 90 ? 11.463 -0.309 -0.274 1.00 96.00 90 ALA A O 1
ATOM 630 N N . ALA A 1 91 ? 9.433 0.535 0.164 1.00 94.31 91 ALA A N 1
ATOM 631 C CA . ALA A 1 91 ? 9.106 0.807 -1.232 1.00 94.31 91 ALA A CA 1
ATOM 632 C C . ALA A 1 91 ? 9.984 1.926 -1.817 1.00 94.31 91 ALA A C 1
ATOM 634 O O . ALA A 1 91 ? 10.413 1.830 -2.969 1.00 94.31 91 ALA A O 1
ATOM 635 N N . LEU A 1 92 ? 10.296 2.948 -1.013 1.00 94.62 92 LEU A N 1
ATOM 636 C CA . LEU A 1 92 ? 11.204 4.023 -1.388 1.00 94.62 92 LEU A CA 1
ATOM 637 C C . LEU A 1 92 ? 12.623 3.498 -1.590 1.00 94.62 92 LEU A C 1
ATOM 639 O O . LEU A 1 92 ? 13.235 3.862 -2.574 1.00 94.62 92 LEU A O 1
ATOM 643 N N . ASP A 1 93 ? 13.147 2.611 -0.750 1.00 96.12 93 ASP A N 1
ATOM 644 C CA . ASP A 1 93 ? 14.476 2.012 -0.956 1.00 96.12 93 ASP A CA 1
ATOM 645 C C . ASP A 1 93 ? 14.559 1.236 -2.288 1.00 96.12 93 ASP A C 1
ATOM 647 O O . ASP A 1 93 ? 15.525 1.349 -3.042 1.00 96.12 93 ASP A O 1
ATOM 651 N N . GLN A 1 94 ? 13.480 0.539 -2.654 1.00 95.56 94 GLN A N 1
ATOM 652 C CA . GLN A 1 94 ? 13.407 -0.287 -3.864 1.00 95.56 94 GLN A CA 1
ATOM 653 C C . GLN A 1 94 ? 12.912 0.456 -5.121 1.00 95.56 94 GLN A C 1
ATOM 655 O O . GLN A 1 94 ? 12.763 -0.159 -6.182 1.00 95.56 94 GLN A O 1
ATOM 660 N N . HIS A 1 95 ? 12.679 1.772 -5.052 1.00 92.19 95 HIS A N 1
ATOM 661 C CA . HIS A 1 95 ? 12.071 2.562 -6.135 1.00 92.19 95 HIS A CA 1
ATOM 662 C C . HIS A 1 95 ? 12.779 2.397 -7.492 1.00 92.19 95 HIS A C 1
ATOM 664 O O . HIS A 1 95 ? 12.108 2.248 -8.519 1.00 92.19 95 HIS A O 1
ATOM 670 N N . GLY A 1 96 ? 14.118 2.406 -7.494 1.00 91.25 96 GLY A N 1
ATOM 671 C CA . GLY A 1 96 ? 14.943 2.260 -8.691 1.00 91.25 96 GLY A CA 1
ATOM 672 C C . GLY A 1 96 ? 14.918 0.834 -9.239 1.00 91.25 96 GLY A C 1
ATOM 673 O O . GLY A 1 96 ? 14.695 0.635 -10.429 1.00 91.25 96 GLY A O 1
ATOM 674 N N . VAL A 1 97 ? 15.057 -0.177 -8.377 1.00 95.31 97 VAL A N 1
ATOM 675 C CA . VAL A 1 97 ? 14.999 -1.592 -8.792 1.00 95.31 97 VAL A CA 1
ATOM 676 C C . VAL A 1 97 ? 13.659 -1.898 -9.464 1.00 95.31 97 VAL A C 1
ATOM 678 O O . VAL A 1 97 ? 13.622 -2.449 -10.564 1.00 95.31 97 VAL A O 1
ATOM 681 N N . LEU A 1 98 ? 12.558 -1.450 -8.857 1.00 94.06 98 LEU A N 1
ATOM 682 C CA . LEU A 1 98 ? 11.212 -1.617 -9.402 1.00 94.06 98 LEU A CA 1
ATOM 683 C C . LEU A 1 98 ? 11.021 -0.862 -10.725 1.00 94.06 98 LEU A C 1
ATOM 685 O O . LEU A 1 98 ? 10.423 -1.395 -11.658 1.00 94.06 98 LEU A O 1
ATOM 689 N N . ALA A 1 99 ? 11.547 0.360 -10.840 1.00 92.88 99 ALA A N 1
ATOM 690 C CA . ALA A 1 99 ? 11.471 1.127 -12.083 1.00 92.88 99 ALA A CA 1
ATOM 691 C C . ALA A 1 99 ? 12.193 0.420 -13.240 1.00 92.88 99 ALA A C 1
ATOM 693 O O . ALA A 1 99 ? 11.656 0.371 -14.348 1.00 92.88 99 ALA A O 1
ATOM 694 N N . LYS A 1 100 ? 13.366 -0.169 -12.976 1.00 93.88 100 LYS A N 1
ATOM 695 C CA . LYS A 1 100 ? 14.125 -0.940 -13.966 1.00 93.88 100 LYS A CA 1
ATOM 696 C C . LYS A 1 100 ? 13.342 -2.165 -14.437 1.00 93.88 100 LYS A C 1
ATOM 698 O O . LYS A 1 100 ? 13.118 -2.296 -15.638 1.00 93.88 100 LYS A O 1
ATOM 703 N N . LEU A 1 101 ? 12.841 -2.978 -13.503 1.00 94.31 101 LEU A N 1
ATOM 704 C CA . LEU A 1 101 ? 12.027 -4.158 -13.821 1.00 94.31 101 LEU A CA 1
ATOM 705 C C . LEU A 1 101 ? 10.796 -3.790 -14.659 1.00 94.31 101 LEU A C 1
ATOM 707 O O . LEU A 1 101 ? 10.498 -4.443 -15.653 1.00 94.31 101 LEU A O 1
ATOM 711 N N . ALA A 1 102 ? 10.121 -2.689 -14.320 1.00 92.00 102 ALA A N 1
ATOM 712 C CA . ALA A 1 102 ? 8.955 -2.232 -15.066 1.00 92.00 102 ALA A CA 1
ATOM 713 C C . ALA A 1 102 ? 9.279 -1.830 -16.515 1.00 92.00 102 ALA A C 1
ATOM 715 O O . ALA A 1 102 ? 8.440 -2.020 -17.395 1.00 92.00 102 ALA A O 1
ATOM 716 N N . VAL A 1 103 ? 10.444 -1.228 -16.782 1.00 92.25 103 VAL A N 1
ATOM 717 C CA . VAL A 1 103 ? 10.866 -0.903 -18.158 1.00 92.25 103 VAL A CA 1
ATOM 718 C C . VAL A 1 103 ? 11.265 -2.171 -18.905 1.00 92.25 103 VAL A C 1
ATOM 720 O O . VAL A 1 103 ? 10.830 -2.347 -20.041 1.00 92.25 103 VAL A O 1
ATOM 723 N N . GLU A 1 104 ? 12.041 -3.050 -18.269 1.00 93.25 104 GLU A N 1
ATOM 724 C CA . GLU A 1 104 ? 12.522 -4.304 -18.864 1.00 93.25 104 GLU A CA 1
ATOM 725 C C . GLU A 1 104 ? 11.370 -5.238 -19.255 1.00 93.25 104 GLU A C 1
ATOM 727 O O . GLU A 1 104 ? 11.376 -5.791 -20.351 1.00 93.25 104 GLU A O 1
ATOM 732 N N . GLU A 1 105 ? 10.353 -5.367 -18.401 1.00 93.25 105 GLU A N 1
ATOM 733 C CA . GLU A 1 105 ? 9.198 -6.234 -18.650 1.00 93.25 105 GLU A CA 1
ATOM 734 C C . GLU A 1 105 ? 8.223 -5.636 -19.675 1.00 93.25 105 GLU A C 1
ATOM 736 O O . GLU A 1 105 ? 7.747 -6.329 -20.573 1.00 93.25 105 GLU A O 1
ATOM 741 N N . THR A 1 106 ? 7.903 -4.341 -19.555 1.00 90.44 106 THR A N 1
ATOM 742 C CA . THR A 1 106 ? 6.852 -3.729 -20.392 1.00 90.44 106 THR A CA 1
ATOM 743 C C . THR A 1 106 ? 7.364 -3.165 -21.714 1.00 90.44 106 THR A C 1
ATOM 745 O O . THR A 1 106 ? 6.557 -2.896 -22.607 1.00 90.44 106 THR A O 1
ATOM 748 N N . GLY A 1 107 ? 8.671 -2.910 -21.830 1.00 89.50 107 GLY A N 1
ATOM 749 C CA . GLY A 1 107 ? 9.282 -2.224 -22.972 1.00 89.50 107 GLY A CA 1
ATOM 750 C C . GLY A 1 107 ? 8.779 -0.789 -23.179 1.00 89.50 107 GLY A C 1
ATOM 751 O O . GLY A 1 107 ? 8.882 -0.254 -24.283 1.00 89.50 107 GLY A O 1
ATOM 752 N N . ARG A 1 108 ? 8.163 -0.170 -22.160 1.00 84.81 108 ARG A N 1
ATOM 753 C CA . ARG A 1 108 ? 7.472 1.125 -22.275 1.00 84.81 108 ARG A CA 1
ATOM 754 C C . ARG A 1 108 ? 7.919 2.130 -21.222 1.00 84.81 108 ARG A C 1
ATOM 756 O O . ARG A 1 108 ? 7.881 1.854 -20.021 1.00 84.81 108 ARG A O 1
ATOM 763 N N . GLY A 1 109 ? 8.147 3.361 -21.675 1.00 88.25 109 GLY A N 1
ATOM 764 C CA . GLY A 1 109 ? 8.482 4.508 -20.832 1.00 88.25 109 GLY A CA 1
ATOM 765 C C . GLY A 1 109 ? 9.971 4.601 -20.509 1.00 88.25 109 GLY A C 1
ATOM 766 O O . GLY A 1 109 ? 10.775 3.815 -20.999 1.00 88.25 109 GLY A O 1
ATOM 767 N N . VAL A 1 110 ? 10.312 5.588 -19.687 1.00 91.50 110 VAL A N 1
ATOM 768 C CA . VAL A 1 110 ? 11.687 5.926 -19.306 1.00 91.50 110 VAL A CA 1
ATOM 769 C C . VAL A 1 110 ? 11.908 5.553 -17.839 1.00 91.50 110 VAL A C 1
ATOM 771 O O . VAL A 1 110 ? 10.991 5.669 -17.019 1.00 91.50 110 VAL A O 1
ATOM 774 N N . PHE A 1 111 ? 13.102 5.056 -17.515 1.00 92.31 111 PHE A N 1
ATOM 775 C CA . PHE A 1 111 ? 13.454 4.597 -16.170 1.00 92.31 111 PHE A CA 1
ATOM 776 C C . PHE A 1 111 ? 13.298 5.719 -15.137 1.00 92.31 111 PHE A C 1
ATOM 778 O O . PHE A 1 111 ? 12.636 5.530 -14.116 1.00 92.31 111 PHE A O 1
ATOM 785 N N . GLU A 1 112 ? 13.842 6.893 -15.440 1.00 94.06 112 GLU A N 1
ATOM 786 C CA . GLU A 1 112 ? 13.862 8.076 -14.583 1.00 94.06 112 GLU A CA 1
ATOM 787 C C . GLU A 1 112 ? 12.438 8.524 -14.230 1.00 94.06 112 GLU A C 1
ATOM 789 O O . GLU A 1 112 ? 12.115 8.711 -13.057 1.00 94.06 112 GLU A O 1
ATOM 794 N N . ASP A 1 113 ? 11.542 8.581 -15.218 1.00 92.75 113 ASP A N 1
ATOM 795 C CA . ASP A 1 113 ? 10.136 8.934 -15.000 1.00 92.75 113 ASP A CA 1
ATOM 796 C C . ASP A 1 113 ? 9.421 7.919 -14.099 1.00 92.75 113 ASP A C 1
ATOM 798 O O . ASP A 1 113 ? 8.589 8.287 -13.264 1.00 92.75 113 ASP A O 1
ATOM 802 N N . LYS A 1 114 ? 9.716 6.621 -14.256 1.00 91.31 114 LYS A N 1
ATOM 803 C CA . LYS A 1 114 ? 9.133 5.574 -13.403 1.00 91.31 114 LYS A CA 1
ATOM 804 C C . LYS A 1 114 ? 9.708 5.611 -11.989 1.00 91.31 114 LYS A C 1
ATOM 806 O O . LYS A 1 114 ? 8.950 5.406 -11.041 1.00 91.31 114 LYS A O 1
ATOM 811 N N . ALA A 1 115 ? 10.993 5.916 -11.832 1.00 93.31 115 ALA A N 1
ATOM 812 C CA . ALA A 1 115 ? 11.621 6.097 -10.529 1.00 93.31 115 ALA A CA 1
ATOM 813 C C . ALA A 1 115 ? 10.986 7.279 -9.779 1.00 93.31 115 ALA A C 1
ATOM 815 O O . ALA A 1 115 ? 10.560 7.114 -8.637 1.00 93.31 115 ALA A O 1
ATOM 816 N N . VAL A 1 116 ? 10.798 8.424 -10.448 1.00 94.81 116 VAL A N 1
ATOM 817 C CA . VAL A 1 116 ? 10.107 9.593 -9.875 1.00 94.81 116 VAL A CA 1
ATOM 818 C C . VAL A 1 116 ? 8.661 9.259 -9.500 1.00 94.81 116 VAL A C 1
ATOM 820 O O . VAL A 1 116 ? 8.215 9.603 -8.407 1.00 94.81 116 VAL A O 1
ATOM 823 N N . LYS A 1 117 ? 7.924 8.534 -10.353 1.00 93.38 117 LYS A N 1
ATOM 824 C CA . LYS A 1 117 ? 6.559 8.079 -10.029 1.00 93.38 117 LYS A CA 1
ATOM 825 C C . LYS A 1 117 ? 6.517 7.142 -8.821 1.00 93.38 117 LYS A C 1
ATOM 827 O O . LYS A 1 117 ? 5.574 7.224 -8.036 1.00 93.38 117 LYS A O 1
ATOM 832 N N . ASN A 1 118 ? 7.499 6.255 -8.673 1.00 93.12 118 ASN A N 1
ATOM 833 C CA . ASN A 1 118 ? 7.597 5.368 -7.514 1.00 93.12 118 ASN A CA 1
ATOM 834 C C . ASN A 1 118 ? 7.876 6.177 -6.238 1.00 93.12 118 ASN A C 1
ATOM 836 O O . ASN A 1 118 ? 7.179 5.979 -5.245 1.00 93.12 118 ASN A O 1
ATOM 840 N N . ILE A 1 119 ? 8.812 7.133 -6.278 1.00 94.81 119 ILE A N 1
ATOM 841 C CA . ILE A 1 119 ? 9.096 8.039 -5.150 1.00 94.81 119 ILE A CA 1
ATOM 842 C C . ILE A 1 119 ? 7.839 8.830 -4.773 1.00 94.81 119 ILE A C 1
ATOM 844 O O . ILE A 1 119 ? 7.454 8.853 -3.605 1.00 94.81 119 ILE A O 1
ATOM 848 N N . PHE A 1 120 ? 7.139 9.397 -5.761 1.00 94.00 120 PHE A N 1
ATOM 849 C CA . PHE A 1 120 ? 5.887 10.122 -5.543 1.00 94.00 120 PHE A CA 1
ATOM 850 C C . PHE A 1 120 ? 4.837 9.245 -4.848 1.00 94.00 120 PHE A C 1
ATOM 852 O O . PHE A 1 120 ? 4.216 9.670 -3.874 1.00 94.00 120 PHE A O 1
ATOM 859 N N . ALA A 1 121 ? 4.672 8.000 -5.302 1.00 91.44 121 ALA A N 1
ATOM 860 C CA . ALA A 1 121 ? 3.744 7.054 -4.691 1.00 91.44 121 ALA A CA 1
ATOM 861 C C . ALA A 1 121 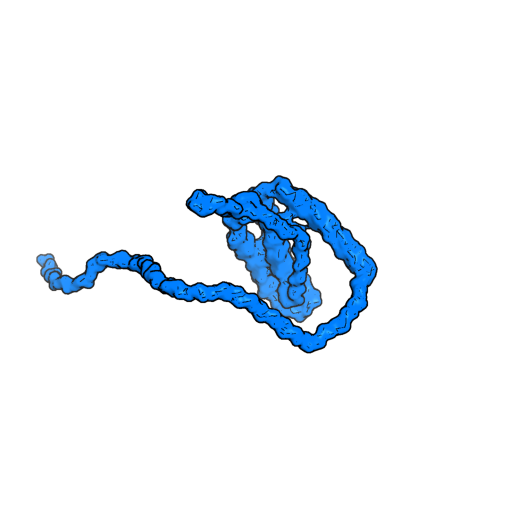? 4.131 6.660 -3.253 1.00 91.44 121 ALA A C 1
ATOM 863 O O . ALA A 1 121 ? 3.249 6.294 -2.484 1.00 91.44 121 ALA A O 1
ATOM 864 N N . CYS A 1 122 ? 5.409 6.737 -2.875 1.00 91.50 122 CYS A N 1
ATOM 865 C CA . CYS A 1 122 ? 5.862 6.420 -1.519 1.00 91.50 122 CYS A CA 1
ATOM 866 C C . CYS A 1 122 ? 5.738 7.626 -0.581 1.00 91.50 122 CYS A C 1
ATOM 868 O O . CYS A 1 122 ? 5.114 7.532 0.475 1.00 91.50 122 CYS A O 1
ATOM 870 N N . GLU A 1 123 ? 6.322 8.765 -0.953 1.00 92.75 123 GLU A N 1
ATOM 871 C CA . GLU A 1 123 ? 6.447 9.921 -0.061 1.00 92.75 123 GLU A CA 1
ATOM 872 C C . GLU A 1 123 ? 5.164 10.743 0.004 1.00 92.75 123 GLU A C 1
ATOM 874 O O . GLU A 1 123 ? 4.618 10.969 1.086 1.00 92.75 123 GLU A O 1
ATOM 879 N N . HIS A 1 124 ? 4.653 11.168 -1.155 1.00 93.31 124 HIS A N 1
ATOM 880 C CA . HIS A 1 124 ? 3.528 12.098 -1.210 1.00 93.31 124 HIS A CA 1
ATOM 881 C C . HIS A 1 124 ? 2.258 11.468 -0.633 1.00 93.31 124 HIS A C 1
ATOM 883 O O . HIS A 1 124 ? 1.542 12.079 0.157 1.00 93.31 124 HIS A O 1
ATOM 889 N N . VAL A 1 125 ? 2.020 10.206 -0.980 1.00 91.25 125 VAL A N 1
ATOM 890 C CA . VAL A 1 125 ? 0.865 9.424 -0.533 1.00 91.25 125 VAL A CA 1
ATOM 891 C C . VAL A 1 125 ? 0.910 9.242 0.982 1.00 91.25 125 VAL A C 1
ATOM 893 O O . VAL A 1 125 ? -0.038 9.626 1.666 1.00 91.25 125 VAL A O 1
ATOM 896 N N . THR A 1 126 ? 2.034 8.768 1.525 1.00 91.75 126 THR A N 1
ATOM 897 C CA . THR A 1 126 ? 2.218 8.590 2.975 1.00 91.75 126 THR A CA 1
ATOM 898 C C . THR A 1 126 ? 2.053 9.902 3.735 1.00 91.75 126 THR A C 1
ATOM 900 O O . THR A 1 126 ? 1.398 9.929 4.777 1.00 91.75 126 THR A O 1
ATOM 903 N N . HIS A 1 127 ? 2.592 11.000 3.202 1.00 93.31 127 HIS A N 1
ATOM 904 C CA . HIS A 1 127 ? 2.436 12.323 3.796 1.00 93.31 127 HIS A CA 1
ATOM 905 C C . HIS A 1 127 ? 0.970 12.781 3.796 1.00 93.31 127 HIS A C 1
ATOM 907 O O . HIS A 1 127 ? 0.466 13.221 4.828 1.00 93.31 127 HIS A O 1
ATOM 913 N N . SER A 1 128 ? 0.262 12.610 2.675 1.00 92.62 128 SER A N 1
ATOM 914 C CA . SER A 1 128 ? -1.140 13.025 2.533 1.00 92.62 128 SER A CA 1
ATOM 915 C C . SER A 1 128 ? -2.085 12.324 3.519 1.00 92.62 128 SER A C 1
ATOM 917 O O . SER A 1 128 ? -3.031 12.936 4.009 1.00 92.62 128 SER A O 1
ATOM 919 N N . MET A 1 129 ? -1.809 11.061 3.863 1.00 92.00 129 MET A N 1
ATOM 920 C CA . MET A 1 129 ? -2.648 10.258 4.760 1.00 92.00 129 MET A CA 1
ATOM 921 C C . MET A 1 129 ? -2.161 10.221 6.216 1.00 92.00 129 MET A C 1
ATOM 923 O O . MET A 1 129 ? -2.755 9.522 7.042 1.00 92.00 129 MET A O 1
ATOM 927 N N . ALA A 1 130 ? -1.087 10.943 6.552 1.00 88.38 130 ALA A N 1
ATOM 928 C CA . ALA A 1 130 ? -0.452 10.867 7.868 1.00 88.38 130 ALA A CA 1
ATOM 929 C C . ALA A 1 130 ? -1.410 11.246 9.010 1.00 88.38 130 ALA A C 1
ATOM 931 O O . ALA A 1 130 ? -1.410 10.590 10.044 1.00 88.38 130 ALA A O 1
ATOM 932 N N . ASN A 1 131 ? -2.270 12.245 8.789 1.00 89.38 131 ASN A N 1
ATOM 933 C CA . ASN A 1 131 ? -3.196 12.766 9.803 1.00 89.38 131 ASN A CA 1
ATOM 934 C C . ASN A 1 131 ? -4.628 12.221 9.667 1.00 89.38 131 ASN A C 1
ATOM 936 O O . ASN A 1 131 ? -5.528 12.658 10.383 1.00 89.38 131 ASN A O 1
ATOM 940 N N . VAL A 1 132 ? -4.862 11.291 8.738 1.00 92.25 132 VAL A N 1
ATOM 941 C CA . VAL A 1 132 ? -6.189 10.706 8.521 1.00 92.25 132 VAL A CA 1
ATOM 942 C C . VAL A 1 132 ? -6.417 9.596 9.543 1.00 92.25 132 VAL A C 1
ATOM 944 O O . VAL A 1 132 ? -5.636 8.644 9.606 1.00 92.25 132 VAL A O 1
ATOM 947 N N . LYS A 1 133 ? -7.491 9.704 10.332 1.00 92.69 133 LYS A N 1
ATOM 948 C CA . LYS A 1 133 ? -7.921 8.648 11.258 1.00 92.69 133 LYS A CA 1
ATOM 949 C C . LYS A 1 133 ? -8.662 7.556 10.488 1.00 92.69 133 LYS A C 1
ATOM 951 O O . LYS A 1 133 ? -9.551 7.853 9.696 1.00 92.69 133 LYS A O 1
ATOM 956 N N . THR A 1 134 ? -8.293 6.301 10.717 1.00 92.56 134 THR A N 1
ATOM 957 C CA . THR A 1 134 ? -8.846 5.118 10.032 1.00 92.56 134 THR A CA 1
ATOM 958 C C . THR A 1 134 ? -9.213 3.983 10.989 1.00 92.56 134 THR A C 1
ATOM 960 O O . THR A 1 134 ? -9.690 2.931 10.550 1.00 92.56 134 THR A O 1
ATOM 963 N N . VAL A 1 135 ? -9.017 4.189 12.294 1.00 92.12 135 VAL A N 1
ATOM 964 C CA . VAL A 1 135 ? -9.325 3.235 13.362 1.00 92.12 135 VAL A CA 1
ATOM 965 C C . VAL A 1 135 ? -10.289 3.864 14.367 1.00 92.12 135 VAL A C 1
ATOM 967 O O . VAL A 1 135 ? -10.003 4.917 14.930 1.00 92.12 135 VAL A O 1
ATOM 970 N N . GLY A 1 136 ? -11.414 3.192 14.626 1.00 91.06 136 GLY A N 1
ATOM 971 C CA . GLY A 1 136 ? -12.372 3.599 15.655 1.00 91.06 136 GLY A CA 1
ATOM 972 C C . GLY A 1 136 ? -13.169 4.847 15.277 1.00 91.06 136 GLY A C 1
ATOM 973 O O . GLY A 1 136 ? -13.529 5.028 14.116 1.00 91.06 136 GLY A O 1
ATOM 974 N N . VAL A 1 137 ? -13.474 5.688 16.269 1.00 91.06 137 VAL A N 1
ATOM 975 C CA . VAL A 1 137 ? -14.238 6.927 16.068 1.00 91.06 137 VAL A CA 1
ATOM 976 C C . VAL A 1 137 ? -13.378 7.949 15.323 1.00 91.06 137 VAL A C 1
ATOM 978 O O . VAL A 1 137 ? -12.371 8.435 15.846 1.00 91.06 137 VAL A O 1
ATOM 981 N N . VAL A 1 138 ? -13.786 8.290 14.104 1.00 92.25 138 VAL A N 1
ATOM 982 C CA . VAL A 1 138 ? -13.076 9.260 13.255 1.00 92.25 138 VAL A CA 1
ATOM 983 C C . VAL A 1 138 ? -13.636 10.666 13.393 1.00 92.25 138 VAL A C 1
ATOM 985 O O . VAL A 1 138 ? -12.881 11.633 13.277 1.00 92.25 138 VAL A O 1
ATOM 988 N N . TYR A 1 139 ? -14.924 10.776 13.710 1.00 92.88 139 TYR A N 1
ATOM 989 C CA . TYR A 1 139 ? -15.616 12.042 13.874 1.00 92.88 139 TYR A CA 1
ATOM 990 C C . TYR A 1 139 ? -16.724 11.924 14.925 1.00 92.88 139 TYR A C 1
ATOM 992 O O . TYR A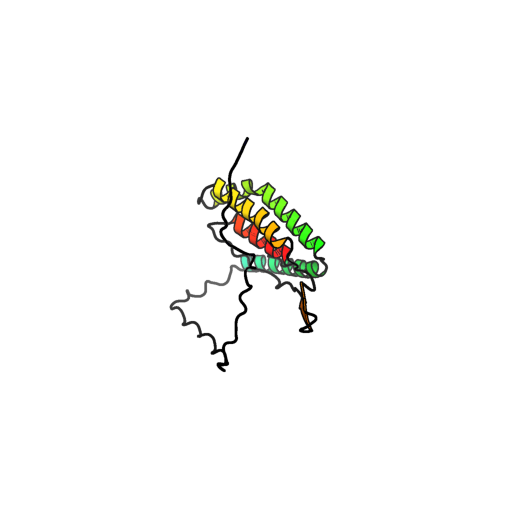 1 139 ? -17.378 10.887 15.044 1.00 92.88 139 TYR A O 1
ATOM 1000 N N . HIS A 1 140 ? -16.910 12.988 15.702 1.00 91.88 140 HIS A N 1
ATOM 1001 C CA . HIS A 1 140 ? -17.962 13.102 16.703 1.00 91.88 140 HIS A CA 1
ATOM 1002 C C . HIS A 1 140 ? -18.517 14.529 16.671 1.00 91.88 140 HIS A C 1
ATOM 1004 O O . HIS A 1 140 ? -17.756 15.486 16.822 1.00 91.88 140 HIS A O 1
ATOM 1010 N N . ASP A 1 141 ? -19.824 14.654 16.459 1.00 93.00 141 ASP A N 1
ATOM 1011 C CA . ASP A 1 141 ? -20.579 15.903 16.505 1.00 93.00 141 ASP A CA 1
ATOM 1012 C C . ASP A 1 141 ? -21.549 15.850 17.688 1.00 93.00 141 ASP A C 1
ATOM 1014 O O . ASP A 1 141 ? -22.574 15.165 17.647 1.00 93.00 141 ASP A O 1
ATOM 1018 N N . GLU A 1 142 ? -21.219 16.588 18.745 1.00 90.44 142 GLU A N 1
ATOM 1019 C CA . GL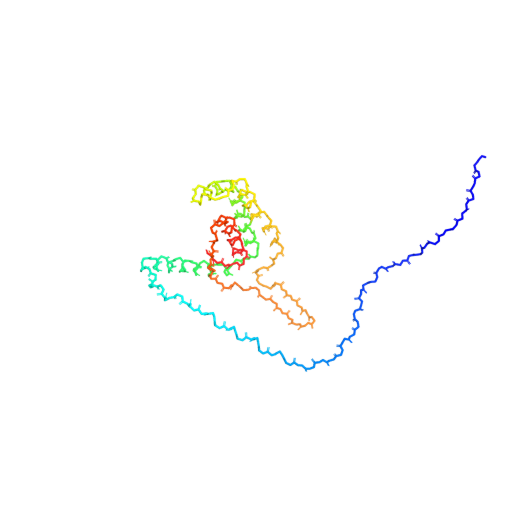U A 1 142 ? -22.024 16.676 19.965 1.00 90.44 142 GLU A CA 1
ATOM 1020 C C . GLU A 1 142 ? -23.366 17.391 19.741 1.00 90.44 142 GLU A C 1
ATOM 1022 O O . GLU A 1 142 ? -24.344 17.085 20.421 1.00 90.44 142 GLU A O 1
ATOM 1027 N N . LEU A 1 143 ? -23.437 18.326 18.787 1.00 92.50 143 LEU A N 1
ATOM 1028 C CA . LEU A 1 143 ? -24.635 19.132 18.531 1.00 92.50 143 LEU A CA 1
ATOM 1029 C C . LEU A 1 143 ? -25.688 18.337 17.761 1.00 92.50 143 LEU A C 1
ATOM 1031 O O . LEU A 1 143 ? -26.881 18.453 18.042 1.00 92.50 143 LEU A O 1
ATOM 1035 N N . GLN A 1 144 ? -25.247 17.541 16.788 1.00 91.62 144 GLN A N 1
ATOM 1036 C CA . GLN A 1 144 ? -26.120 16.658 16.008 1.00 91.62 144 GLN A CA 1
ATOM 1037 C C . GLN A 1 144 ? -26.256 15.260 16.632 1.00 91.62 144 GLN A C 1
ATOM 1039 O O . GLN A 1 144 ? -27.103 14.477 16.204 1.00 91.62 144 GLN A O 1
ATOM 1044 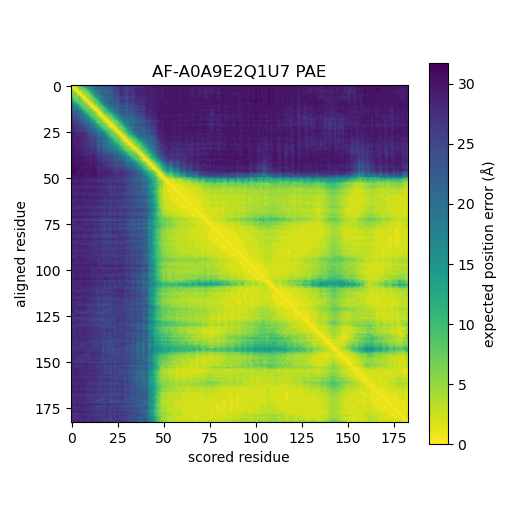N N . GLY A 1 145 ? -25.429 14.926 17.629 1.00 91.94 145 GLY A N 1
ATOM 1045 C CA . GLY A 1 145 ? -25.365 13.591 18.225 1.00 91.94 145 GLY A CA 1
ATOM 1046 C C . GLY A 1 145 ? -24.847 12.518 17.259 1.00 91.94 145 GLY A C 1
ATOM 1047 O O . GLY A 1 145 ? -25.201 11.347 17.394 1.00 91.94 145 GLY A O 1
ATOM 1048 N N . ILE A 1 146 ? -24.042 12.900 16.262 1.00 94.06 146 ILE A N 1
ATOM 1049 C CA . ILE A 1 146 ? -23.545 11.998 15.214 1.00 94.06 146 ILE A CA 1
ATOM 1050 C C . ILE A 1 146 ? -22.146 11.506 15.589 1.00 94.06 146 ILE A C 1
ATOM 1052 O O . ILE A 1 146 ? -21.271 12.285 15.952 1.00 94.06 146 ILE A O 1
ATOM 1056 N N . THR A 1 147 ? -21.917 10.197 15.485 1.00 94.19 147 THR A N 1
ATOM 1057 C CA . THR A 1 147 ? -20.592 9.586 15.661 1.00 94.19 147 THR A CA 1
ATOM 1058 C C . THR A 1 147 ? -20.276 8.729 14.449 1.00 94.19 147 THR A C 1
ATOM 1060 O O . THR A 1 147 ? -21.045 7.830 14.114 1.00 94.19 147 THR A O 1
ATOM 1063 N N . GLU A 1 148 ? -19.141 8.987 13.809 1.00 94.44 148 GLU A N 1
ATOM 1064 C CA . GLU A 1 148 ? -18.665 8.206 12.671 1.00 94.44 148 GLU A CA 1
ATOM 1065 C C . GLU A 1 148 ? -17.558 7.256 13.120 1.00 94.44 148 GLU A C 1
ATOM 1067 O O . GLU A 1 148 ? -16.578 7.664 13.752 1.00 94.44 148 GLU A O 1
ATOM 1072 N N . ILE A 1 149 ? -17.712 5.979 12.777 1.00 92.81 149 ILE A N 1
ATOM 1073 C CA . ILE A 1 149 ? -16.772 4.911 13.117 1.00 92.81 149 ILE A CA 1
ATOM 1074 C C . ILE A 1 149 ? -16.209 4.341 11.817 1.00 92.81 149 ILE A C 1
ATOM 1076 O O . ILE A 1 149 ? -16.963 3.966 10.922 1.00 92.81 149 ILE A O 1
ATOM 1080 N N . ALA A 1 150 ? -14.882 4.272 11.714 1.00 92.69 150 ALA A N 1
ATOM 1081 C CA . ALA A 1 150 ? -14.212 3.691 10.561 1.00 92.69 150 ALA A CA 1
ATOM 1082 C C . ALA A 1 150 ? -14.132 2.166 10.673 1.00 92.69 150 ALA A C 1
ATOM 1084 O O . ALA A 1 150 ? -13.491 1.618 11.580 1.00 92.69 150 ALA A O 1
ATOM 1085 N N . GLU A 1 151 ? -14.710 1.496 9.682 1.00 91.44 151 GLU A N 1
ATOM 1086 C CA . GLU A 1 151 ? -14.667 0.048 9.512 1.00 91.44 151 GLU A CA 1
ATOM 1087 C C . GLU A 1 151 ? -14.018 -0.299 8.159 1.00 91.44 151 GLU A C 1
ATOM 1089 O O . GLU A 1 151 ? -14.310 0.363 7.157 1.00 91.44 151 GLU A O 1
ATOM 1094 N N . PRO A 1 152 ? -13.090 -1.275 8.107 1.00 93.50 152 PRO A N 1
ATOM 1095 C CA . PRO A 1 152 ? -12.524 -1.735 6.843 1.00 93.50 152 PRO A CA 1
ATOM 1096 C C . PRO A 1 152 ? -13.606 -2.371 5.961 1.00 93.50 152 PRO A C 1
ATOM 1098 O O . PRO A 1 152 ? -14.534 -3.007 6.451 1.00 93.50 152 PRO A O 1
ATOM 1101 N N . VAL A 1 153 ? -13.460 -2.237 4.643 1.00 92.94 153 VAL A N 1
ATOM 1102 C CA . VAL A 1 153 ? -14.395 -2.817 3.664 1.00 92.94 153 VAL A CA 1
ATOM 1103 C C . VAL A 1 153 ? -14.184 -4.328 3.534 1.00 92.94 153 VAL A C 1
ATOM 1105 O O . VAL A 1 153 ? -15.136 -5.071 3.306 1.00 92.94 153 VAL A O 1
ATOM 1108 N N . GLY A 1 154 ? -12.939 -4.787 3.673 1.00 93.25 154 GLY A N 1
ATOM 1109 C CA . GLY A 1 154 ? -12.554 -6.188 3.555 1.00 93.25 154 GLY A CA 1
ATOM 1110 C C . GLY A 1 154 ? -11.414 -6.394 2.563 1.00 93.25 154 GLY A C 1
ATOM 1111 O O . GLY A 1 154 ? -10.492 -5.586 2.483 1.00 93.25 154 GLY A O 1
ATOM 1112 N N . VAL A 1 155 ? -11.458 -7.498 1.816 1.00 94.44 155 VAL A N 1
ATOM 1113 C CA . VAL A 1 155 ? -10.438 -7.817 0.806 1.00 94.44 155 VAL A CA 1
ATOM 1114 C C . VAL A 1 155 ? -10.646 -6.957 -0.441 1.00 94.44 155 VAL A C 1
ATOM 1116 O O . VAL A 1 155 ? -11.732 -6.946 -1.022 1.00 94.44 155 VAL A O 1
ATOM 1119 N N . ILE A 1 156 ? -9.604 -6.244 -0.868 1.00 95.31 156 ILE A N 1
ATOM 1120 C CA . ILE A 1 156 ? -9.634 -5.360 -2.038 1.00 95.31 156 ILE A CA 1
ATOM 1121 C C . ILE A 1 156 ? -9.039 -6.082 -3.250 1.00 95.31 156 ILE A C 1
ATOM 1123 O O . ILE A 1 156 ? -7.993 -6.706 -3.160 1.00 95.31 156 ILE A O 1
ATOM 1127 N N . CYS A 1 157 ? -9.662 -5.941 -4.423 1.00 94.69 157 CYS A N 1
ATOM 1128 C CA . CYS A 1 157 ? -9.068 -6.383 -5.687 1.00 94.69 157 CYS A CA 1
ATOM 1129 C C . CYS A 1 157 ? -8.277 -5.239 -6.349 1.00 94.69 157 CYS A C 1
ATOM 1131 O O . CYS A 1 157 ? -8.844 -4.264 -6.858 1.00 94.69 157 CYS A O 1
ATOM 1133 N N . GLY A 1 158 ? -6.947 -5.344 -6.347 1.00 94.62 158 GLY A N 1
ATOM 1134 C CA . GLY A 1 158 ? -6.041 -4.333 -6.893 1.00 94.62 158 GLY A CA 1
ATOM 1135 C C . GLY A 1 158 ? -5.729 -4.495 -8.38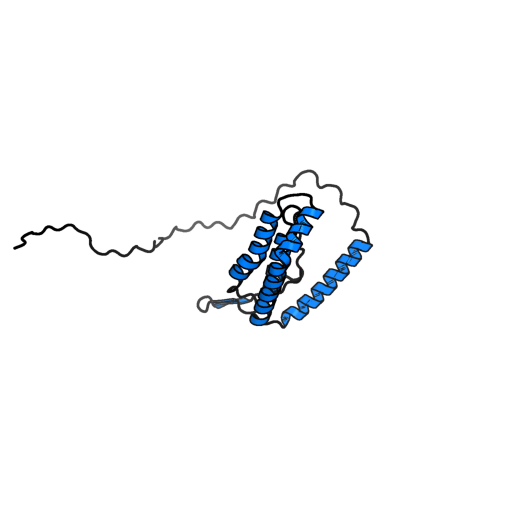4 1.00 94.62 158 GLY A C 1
ATOM 1136 O O . GLY A 1 158 ? -4.673 -5.003 -8.739 1.00 94.62 158 GLY A O 1
ATOM 1137 N N . VAL A 1 159 ? -6.580 -3.989 -9.284 1.00 94.81 159 VAL A N 1
ATOM 1138 C CA . VAL A 1 159 ? -6.275 -4.024 -10.734 1.00 94.81 159 VAL A CA 1
ATOM 1139 C C . VAL A 1 159 ? -5.216 -2.982 -11.110 1.00 94.81 159 VAL A C 1
ATOM 1141 O O . VAL A 1 159 ? -5.409 -1.787 -10.875 1.00 94.81 159 VAL A O 1
ATOM 1144 N N . THR A 1 160 ? -4.118 -3.406 -11.726 1.00 92.81 160 THR A N 1
ATOM 1145 C CA . THR A 1 160 ? -2.969 -2.539 -12.030 1.00 92.81 160 THR A CA 1
ATOM 1146 C C . THR A 1 160 ? -2.813 -2.325 -13.541 1.00 92.81 160 THR A C 1
ATOM 1148 O O . THR A 1 160 ? -2.813 -3.298 -14.293 1.00 92.81 160 THR A O 1
ATOM 1151 N N . PRO A 1 161 ? -2.673 -1.074 -14.025 1.00 93.56 161 PRO A N 1
ATOM 1152 C CA . PRO A 1 161 ? -2.494 -0.799 -15.446 1.00 93.56 161 PRO A CA 1
ATOM 1153 C C . PRO A 1 161 ? -1.047 -1.044 -15.898 1.00 93.56 161 PRO A C 1
ATOM 1155 O O . PRO A 1 161 ? -0.093 -0.743 -15.182 1.00 93.56 161 PRO A O 1
ATOM 1158 N N . VAL A 1 162 ? -0.877 -1.466 -17.154 1.00 90.88 162 VAL A N 1
ATOM 1159 C CA . VAL A 1 162 ? 0.444 -1.719 -17.769 1.00 90.88 162 VAL A CA 1
ATOM 1160 C C . VAL A 1 162 ? 1.321 -0.464 -17.900 1.00 90.88 162 VAL A C 1
ATOM 1162 O O . VAL A 1 162 ? 2.538 -0.550 -18.024 1.00 90.88 162 VAL A O 1
ATOM 1165 N N . THR A 1 163 ? 0.727 0.731 -17.883 1.00 88.69 163 THR A N 1
ATOM 1166 C CA . THR A 1 163 ? 1.470 1.995 -18.010 1.00 88.69 163 THR A CA 1
ATOM 1167 C C . THR A 1 163 ? 2.244 2.348 -16.740 1.00 88.69 163 THR A C 1
ATOM 1169 O O . THR A 1 163 ? 3.347 2.892 -16.828 1.00 88.69 163 THR A O 1
ATOM 1172 N N . ASN A 1 164 ? 1.697 2.003 -15.571 1.00 91.62 164 ASN A N 1
ATOM 1173 C CA . ASN A 1 164 ? 2.250 2.313 -14.254 1.00 91.62 164 ASN A CA 1
ATOM 1174 C C . ASN A 1 164 ? 2.150 1.081 -13.329 1.00 91.62 164 ASN A C 1
ATOM 1176 O O . ASN A 1 164 ? 1.396 1.121 -12.351 1.00 91.62 164 ASN A O 1
ATOM 1180 N N . PRO A 1 165 ? 2.871 -0.015 -13.630 1.00 92.38 165 PRO A N 1
ATOM 1181 C CA . PRO A 1 165 ? 2.701 -1.270 -12.907 1.00 92.38 165 PRO A CA 1
ATOM 1182 C C . PRO A 1 165 ? 3.161 -1.168 -11.446 1.00 92.38 165 PRO A C 1
ATOM 1184 O O . PRO A 1 165 ? 2.449 -1.572 -10.534 1.00 92.38 165 PRO A O 1
ATOM 1187 N N . THR A 1 166 ? 4.314 -0.547 -11.198 1.00 94.62 166 THR A N 1
ATOM 1188 C CA . THR A 1 166 ? 4.924 -0.495 -9.861 1.00 94.62 166 THR A CA 1
ATOM 1189 C C . THR A 1 166 ? 4.325 0.590 -8.979 1.00 94.62 166 THR A C 1
ATOM 1191 O O . THR A 1 166 ? 3.920 0.316 -7.854 1.00 94.62 166 THR A O 1
ATOM 1194 N N . SER A 1 167 ? 4.208 1.820 -9.485 1.00 93.62 167 SER A N 1
ATOM 1195 C CA . SER A 1 167 ? 3.710 2.944 -8.687 1.00 93.62 167 SER A CA 1
ATOM 1196 C C . SER A 1 167 ? 2.245 2.767 -8.288 1.00 93.62 167 SER A C 1
ATOM 1198 O O . SER A 1 167 ? 1.884 3.097 -7.162 1.00 93.62 167 SER A O 1
ATOM 1200 N N . THR A 1 168 ? 1.409 2.191 -9.164 1.00 95.38 168 THR A N 1
ATOM 1201 C CA . THR A 1 168 ? 0.009 1.883 -8.825 1.00 95.38 168 THR A CA 1
ATOM 1202 C C . THR A 1 168 ? -0.080 0.795 -7.761 1.00 95.38 168 THR A C 1
ATOM 1204 O O . THR A 1 168 ? -0.892 0.925 -6.847 1.00 95.38 168 THR A O 1
ATOM 1207 N N . ALA A 1 169 ? 0.748 -0.251 -7.855 1.00 95.69 169 ALA A N 1
ATOM 1208 C CA . ALA A 1 169 ? 0.785 -1.307 -6.850 1.00 95.69 169 ALA A CA 1
ATOM 1209 C C . ALA A 1 169 ? 1.186 -0.739 -5.480 1.00 95.69 169 ALA A C 1
ATOM 1211 O O . ALA A 1 169 ? 0.448 -0.912 -4.517 1.00 95.69 169 ALA A O 1
ATOM 1212 N N . ILE A 1 170 ? 2.273 0.040 -5.413 1.00 95.69 170 ILE A N 1
ATOM 1213 C CA . ILE A 1 170 ? 2.724 0.705 -4.178 1.00 95.69 170 ILE A CA 1
ATOM 1214 C C . ILE A 1 170 ? 1.618 1.597 -3.601 1.00 95.69 170 ILE A C 1
ATOM 1216 O O . ILE A 1 170 ? 1.265 1.469 -2.431 1.00 95.69 170 ILE A O 1
ATOM 1220 N N . PHE A 1 171 ? 1.042 2.473 -4.428 1.00 95.56 171 PHE A N 1
ATOM 1221 C CA . PHE A 1 171 ? -0.017 3.395 -4.018 1.00 95.56 171 PHE A CA 1
ATOM 1222 C C . PHE A 1 171 ? -1.210 2.663 -3.393 1.00 95.56 171 PHE A C 1
ATOM 1224 O O . PHE A 1 171 ? -1.661 3.019 -2.301 1.00 95.56 171 PHE A O 1
ATOM 1231 N N . LYS A 1 172 ? -1.706 1.624 -4.072 1.00 96.25 172 LYS A N 1
ATOM 1232 C CA . LYS A 1 172 ? -2.855 0.849 -3.600 1.00 96.25 172 LYS A CA 1
ATOM 1233 C C . LYS A 1 172 ? -2.529 0.071 -2.329 1.00 96.25 172 LYS A C 1
ATOM 1235 O O . LYS A 1 172 ? -3.345 0.083 -1.412 1.00 96.25 172 LYS A O 1
ATOM 1240 N N . SER A 1 173 ? -1.343 -0.527 -2.235 1.00 96.31 173 SER A N 1
ATOM 1241 C CA . SER A 1 173 ? -0.913 -1.257 -1.040 1.00 96.31 173 SER A CA 1
ATOM 1242 C C . SER A 1 173 ? -0.799 -0.352 0.186 1.00 96.31 173 SER A C 1
ATOM 1244 O O . SER A 1 173 ? -1.282 -0.715 1.256 1.00 96.31 173 SER A O 1
ATOM 1246 N N . LEU A 1 174 ? -0.228 0.850 0.050 1.00 95.81 174 LEU A N 1
ATOM 1247 C CA . LEU A 1 174 ? -0.126 1.798 1.167 1.00 95.81 174 LEU A CA 1
ATOM 1248 C C . LEU A 1 174 ? -1.508 2.249 1.664 1.00 95.81 174 LEU A C 1
ATOM 1250 O O . LEU A 1 174 ? -1.742 2.288 2.873 1.00 95.81 174 LEU A O 1
ATOM 1254 N N . LEU A 1 175 ? -2.440 2.526 0.746 1.00 95.25 175 LEU A N 1
ATOM 1255 C CA . LEU A 1 175 ? -3.824 2.865 1.095 1.00 95.25 175 LEU A CA 1
ATOM 1256 C C . LEU A 1 175 ? -4.560 1.707 1.771 1.00 95.25 175 LEU A C 1
ATOM 1258 O O . LEU A 1 175 ? -5.271 1.921 2.757 1.00 95.25 175 LEU A O 1
ATOM 1262 N N . ALA A 1 176 ? -4.386 0.489 1.262 1.00 95.75 176 ALA A N 1
ATOM 1263 C CA . ALA A 1 176 ? -5.004 -0.705 1.820 1.00 95.75 176 ALA A CA 1
ATOM 1264 C C . ALA A 1 176 ? -4.529 -0.936 3.265 1.00 95.75 176 ALA A C 1
ATOM 1266 O O . ALA A 1 176 ? -5.353 -1.028 4.176 1.00 95.75 176 ALA A O 1
ATOM 1267 N N . ILE A 1 177 ? -3.214 -0.858 3.514 1.00 95.25 177 ILE A N 1
ATOM 1268 C CA . ILE A 1 177 ? -2.642 -0.970 4.866 1.00 95.25 177 ILE A CA 1
ATOM 1269 C C . ILE A 1 177 ? -3.185 0.134 5.782 1.00 95.25 177 ILE A C 1
ATOM 1271 O O . ILE A 1 177 ? -3.642 -0.163 6.887 1.00 95.25 177 ILE A O 1
ATOM 1275 N N . LYS A 1 178 ? -3.194 1.399 5.330 1.00 95.12 178 LYS A N 1
ATOM 1276 C CA . LYS A 1 178 ? -3.699 2.534 6.127 1.00 95.12 178 LYS A CA 1
ATOM 1277 C C . LYS A 1 178 ? -5.158 2.348 6.545 1.00 95.12 178 LYS A C 1
ATOM 1279 O O . LYS A 1 178 ? -5.557 2.808 7.613 1.00 95.12 178 LYS A O 1
ATOM 1284 N N . THR A 1 179 ? -5.952 1.683 5.715 1.00 94.81 179 THR A N 1
ATOM 1285 C CA . THR A 1 179 ? -7.384 1.454 5.938 1.00 94.81 179 THR A CA 1
ATOM 1286 C C . THR A 1 179 ? -7.703 0.076 6.516 1.00 94.81 179 THR A C 1
ATOM 1288 O O . THR A 1 179 ? -8.879 -0.257 6.621 1.00 94.81 179 THR A O 1
ATOM 1291 N N . ARG A 1 180 ? -6.692 -0.698 6.948 1.00 95.06 180 ARG A N 1
ATOM 1292 C CA . ARG A 1 180 ? -6.853 -2.051 7.520 1.00 95.06 180 ARG A CA 1
ATOM 1293 C C . ARG A 1 180 ? -7.489 -3.060 6.556 1.00 95.06 180 ARG A C 1
ATOM 1295 O O . ARG A 1 180 ? -8.152 -4.001 6.983 1.00 95.06 180 ARG A O 1
ATOM 1302 N N . ASN A 1 181 ? -7.270 -2.872 5.258 1.00 95.69 181 ASN A N 1
ATOM 1303 C CA . ASN A 1 181 ? -7.750 -3.771 4.219 1.00 95.69 181 ASN A CA 1
ATOM 1304 C C . ASN A 1 181 ? -6.577 -4.578 3.636 1.00 95.69 181 ASN A C 1
ATOM 1306 O O . ASN A 1 181 ? -5.570 -3.985 3.245 1.00 95.69 181 ASN A O 1
ATOM 1310 N N . PRO A 1 182 ? -6.676 -5.911 3.543 1.00 95.19 182 PRO A N 1
ATOM 1311 C CA . PRO A 1 182 ? -5.775 -6.697 2.706 1.00 95.19 182 PRO A CA 1
ATOM 1312 C C . PRO A 1 182 ? -6.110 -6.494 1.214 1.00 95.19 182 PRO A C 1
ATOM 1314 O O . PRO A 1 182 ? -7.277 -6.324 0.852 1.00 95.19 182 PRO A O 1
ATOM 1317 N N . ILE A 1 183 ? -5.089 -6.511 0.353 1.00 93.38 183 ILE A N 1
ATOM 1318 C CA . ILE A 1 183 ? -5.175 -6.301 -1.105 1.00 93.38 183 ILE A CA 1
ATOM 1319 C C . ILE A 1 183 ? -4.291 -7.290 -1.861 1.00 93.38 183 ILE A C 1
ATOM 1321 O O . ILE A 1 183 ? -3.251 -7.683 -1.284 1.00 93.38 183 ILE A O 1
#

Foldseek 3Di:
DDDDDDDDDDDDDDDDDDDDDDDDDDDDDDDDPDDDDDDDPDDDDPDDPPDPVVVVVVVVLQVVQQVLLVVLLPDDLVRLLVVLLVLLVVQLVCLQVVLVVLCVVLVDDDSVVSSVLSNCLRPVLSVVCNPQDQAAFRDADPVVRDTDTHDAPEEDDQDADSRRRSSSVSNVCSVCSSNSYHD

Mean predicted aligned error: 13.93 Å